Protein AF-A0A662IYF9-F1 (afdb_monomer)

Secondary structure (DSSP, 8-state):
-PPPEETTEEPPHHHHHHHHHHHHHHHHTT--TT--SHHHHHHHHHHHHH------TT---S--PPPP-EEEHHHHHHHHTTTSPTTTGGGHHHHHHHTTSEEEPPPPS---S-PPPEEEE---SS-SHHHHHHHHHHTTEETTTTEETTBPPPHHHHHHHHHHHHHH-HHHHHHHHHHHHHH-HHHHHHHHHHHHHHTTSTT-TTHHHHHHHHHHHHT-

Solvent-accessible surface area (backbone atoms only — not comparable to full-atom values): 12612 Å² total; per-residue (Å²): 133,87,83,56,64,58,98,88,40,78,57,49,75,66,52,51,52,35,51,50,36,26,51,50,43,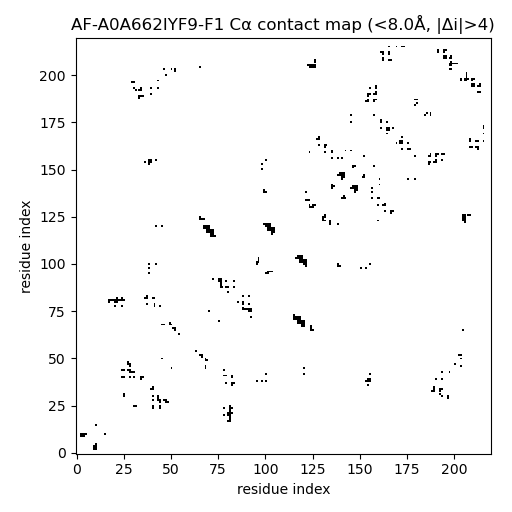35,62,59,30,66,49,52,94,70,57,72,52,53,67,52,50,51,52,37,29,47,46,61,76,54,59,74,67,76,75,69,94,87,65,96,64,98,66,92,68,65,72,82,43,74,40,42,54,63,55,41,29,60,60,22,46,28,63,48,59,91,80,48,21,87,50,29,56,58,55,36,43,75,69,38,46,31,44,76,56,85,76,79,91,77,76,101,58,96,70,77,56,44,26,31,58,66,69,56,60,47,85,46,67,67,52,37,51,48,49,35,53,77,52,38,41,39,78,93,76,73,46,37,73,96,50,82,75,51,29,60,57,48,34,55,50,45,33,50,27,42,69,73,30,70,68,57,25,55,51,54,50,52,57,45,37,75,75,36,52,66,41,43,54,26,17,54,51,51,25,62,48,42,44,70,43,83,77,45,50,43,16,70,39,25,42,49,41,52,54,66,58,65,85,103

Mean predicted aligned error: 7.63 Å

Nearest PDB structures (foldseek):
  1kq8-assembly1_A  TM=4.114E-01  e=4.900E+00  Rattus norvegicus
  2l2o-assembly1_A  TM=3.988E-01  e=4.668E+00  Homo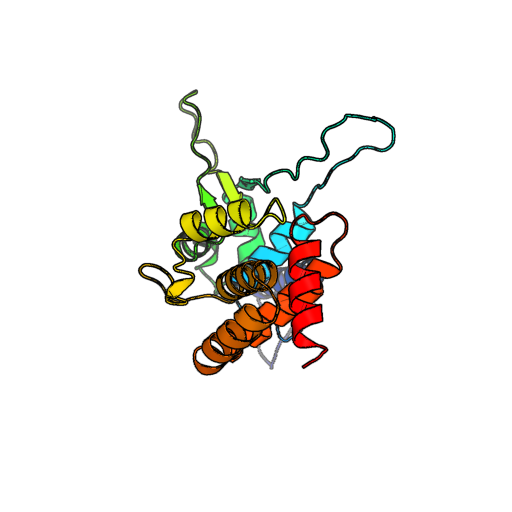 sapiens
  5bs6-assembly2_D  TM=4.234E-01  e=6.552E+00  Bacteroides thetaiotaomicron VPI-5482
  2dpd-assembly1_B  TM=3.980E-01  e=5.666E+00  Bacillus subtilis
  3gz6-assembly1_B  TM=4.174E-01  e=9.198E+00  Shewanella oneidensis

pLDDT: mean 84.96, std 16.82, range [33.5, 98.81]

Sequence (220 aa):
YDKITKFGVELTPKDIVKEAYAIATRVISGATETVRTPEALFYLASKAMYGKYSTPKGQLSLENRAQLIILSSQDIIILSYGFLREGAEKNGYKIFLNSKIVKPLEETSGAKVARQKTFTLLEPLESSLEAVKKLLGEKGLNPIKLEAKGRQLNSIDILHLLEYYALQGRGEFSIAYRDLYGKYPQSVREAIEVAKIIKDMEMDPEKDLAERVIEYIKER

Structure (mmCIF, N/CA/C/O backbone):
data_AF-A0A662IYF9-F1
#
_entry.id   AF-A0A662IYF9-F1
#
loop_
_atom_site.group_PDB
_atom_site.id
_atom_site.type_symbol
_atom_site.label_atom_id
_atom_site.label_alt_id
_atom_site.label_comp_id
_atom_site.label_asym_id
_atom_site.label_entity_id
_atom_site.label_seq_id
_atom_site.pdbx_PDB_ins_code
_atom_site.Cartn_x
_atom_site.Cartn_y
_atom_site.Cartn_z
_atom_site.occupancy
_atom_site.B_iso_or_equiv
_atom_site.auth_seq_id
_atom_site.auth_comp_id
_atom_site.auth_asym_id
_atom_site.auth_atom_id
_atom_site.pdbx_PDB_model_num
ATOM 1 N N . TYR A 1 1 ? 12.462 -21.075 -36.138 1.00 51.06 1 TYR A N 1
ATOM 2 C CA . TYR A 1 1 ? 11.968 -20.380 -34.939 1.00 51.06 1 TYR A CA 1
ATOM 3 C C . TYR A 1 1 ? 10.524 -20.025 -35.199 1.00 51.06 1 TYR A C 1
ATOM 5 O O . TYR A 1 1 ? 10.274 -19.232 -36.100 1.00 51.06 1 TYR A O 1
ATOM 13 N N . ASP A 1 2 ? 9.598 -20.670 -34.493 1.00 57.94 2 ASP A N 1
ATOM 14 C CA . ASP A 1 2 ? 8.178 -20.337 -34.595 1.00 57.94 2 ASP A CA 1
ATOM 15 C C . ASP A 1 2 ? 7.938 -18.942 -34.017 1.00 57.94 2 ASP A C 1
ATOM 17 O O . ASP A 1 2 ? 8.472 -18.584 -32.963 1.00 57.94 2 ASP A O 1
ATOM 21 N N . LYS A 1 3 ? 7.184 -18.125 -34.753 1.00 67.44 3 LYS A N 1
ATOM 22 C CA . LYS A 1 3 ? 6.868 -16.748 -34.373 1.00 67.44 3 LYS A CA 1
ATOM 23 C C . LYS A 1 3 ? 5.828 -16.763 -33.258 1.00 67.44 3 LYS A C 1
ATOM 25 O O . LYS A 1 3 ? 4.752 -17.328 -33.428 1.00 67.44 3 LYS A O 1
ATOM 30 N N . ILE A 1 4 ? 6.133 -16.126 -32.130 1.00 66.94 4 ILE A N 1
ATOM 31 C CA . ILE A 1 4 ? 5.188 -16.002 -31.016 1.00 66.94 4 ILE A CA 1
ATOM 32 C C . ILE A 1 4 ? 4.285 -14.796 -31.283 1.00 66.94 4 ILE A C 1
ATOM 34 O O . ILE A 1 4 ? 4.768 -13.677 -31.448 1.00 66.94 4 ILE A O 1
ATOM 38 N N . THR A 1 5 ? 2.971 -15.015 -31.319 1.00 70.75 5 THR A N 1
ATOM 39 C CA . THR A 1 5 ? 1.975 -13.965 -31.587 1.00 70.75 5 THR A CA 1
ATOM 40 C C . THR A 1 5 ? 1.016 -13.783 -30.413 1.00 70.75 5 THR A C 1
ATOM 42 O O . THR A 1 5 ? 0.551 -14.772 -29.849 1.00 70.75 5 THR A O 1
ATOM 45 N N . LYS A 1 6 ? 0.641 -12.537 -30.097 1.00 64.94 6 LYS A N 1
ATOM 46 C CA . LYS A 1 6 ? -0.437 -12.197 -29.147 1.00 64.94 6 LYS A CA 1
ATOM 47 C C . LYS A 1 6 ? -1.447 -11.293 -29.854 1.00 64.94 6 LYS A C 1
ATOM 49 O O . LYS A 1 6 ? -1.064 -10.284 -30.433 1.00 64.94 6 LYS A O 1
ATOM 54 N N . PHE A 1 7 ? -2.726 -11.680 -29.856 1.00 69.56 7 PHE A N 1
ATOM 55 C CA . PHE A 1 7 ? -3.807 -10.983 -30.583 1.00 69.56 7 PHE A CA 1
ATOM 56 C C . PHE A 1 7 ? -3.487 -10.674 -32.062 1.00 69.56 7 PHE A C 1
ATOM 58 O O . PHE A 1 7 ? -3.848 -9.620 -32.577 1.00 69.56 7 PHE A O 1
ATOM 65 N N . GLY A 1 8 ? -2.790 -11.585 -32.749 1.00 68.81 8 GLY A N 1
ATOM 66 C CA . GLY A 1 8 ? -2.439 -11.430 -34.167 1.00 68.81 8 GLY A CA 1
ATOM 67 C C . GLY A 1 8 ? -1.230 -10.531 -34.453 1.00 68.81 8 GLY A C 1
ATOM 68 O O . GLY A 1 8 ? -0.898 -10.338 -35.619 1.00 68.81 8 GLY A O 1
ATOM 69 N N . VAL A 1 9 ? -0.546 -10.016 -33.424 1.00 75.94 9 VAL A N 1
ATOM 70 C CA . VAL A 1 9 ? 0.692 -9.232 -33.563 1.00 75.94 9 VAL A CA 1
ATOM 71 C C . VAL A 1 9 ? 1.893 -10.084 -33.148 1.00 75.94 9 VAL A C 1
ATOM 73 O O . VAL A 1 9 ? 1.852 -10.756 -32.114 1.00 75.94 9 VAL A O 1
ATOM 76 N N . GLU A 1 10 ? 2.951 -10.078 -33.963 1.00 82.19 10 GLU A N 1
ATOM 77 C CA . GLU A 1 10 ? 4.225 -10.747 -33.666 1.00 82.19 10 GLU A CA 1
ATOM 78 C C . GLU A 1 10 ? 4.914 -10.045 -32.490 1.00 82.19 10 GLU A C 1
ATOM 80 O O . GLU A 1 10 ? 5.136 -8.835 -32.523 1.00 82.19 10 GLU A O 1
ATOM 85 N N . LEU A 1 11 ? 5.224 -10.803 -31.438 1.00 78.19 11 LEU A N 1
ATOM 86 C CA . LEU A 1 11 ? 5.901 -10.274 -30.261 1.00 78.19 11 LEU A CA 1
ATOM 87 C C . LEU A 1 11 ? 7.393 -10.114 -30.544 1.00 78.19 11 LEU A C 1
ATOM 89 O O . LEU A 1 11 ? 8.064 -11.052 -30.981 1.00 78.19 11 LEU A O 1
ATOM 93 N N . THR A 1 12 ? 7.940 -8.945 -30.226 1.00 84.25 12 THR A N 1
ATOM 94 C CA . THR A 1 12 ? 9.389 -8.744 -30.232 1.00 84.25 12 THR A CA 1
ATOM 95 C C . THR A 1 12 ? 10.032 -9.456 -29.032 1.00 84.25 12 THR A C 1
ATOM 97 O O . THR A 1 12 ? 9.364 -9.703 -28.023 1.00 84.25 12 THR A O 1
ATOM 100 N N . PRO A 1 13 ? 11.353 -9.730 -29.050 1.00 81.25 13 PRO A N 1
ATOM 101 C CA . PRO A 1 13 ? 12.060 -10.238 -27.870 1.00 81.25 13 PRO A CA 1
ATOM 102 C C . PRO A 1 13 ? 11.841 -9.378 -26.618 1.00 81.25 13 PRO A C 1
ATOM 104 O O . PRO A 1 13 ? 11.775 -9.893 -25.506 1.00 81.25 13 PRO A O 1
ATOM 107 N N . LYS A 1 14 ? 11.682 -8.062 -26.798 1.00 78.12 14 LYS A N 1
ATOM 108 C CA . LYS A 1 14 ? 11.402 -7.128 -25.708 1.00 78.12 14 LYS A CA 1
ATOM 109 C C . LYS A 1 14 ? 9.996 -7.317 -25.135 1.00 78.12 14 LYS A C 1
ATOM 111 O O . LYS A 1 14 ? 9.844 -7.276 -23.916 1.00 78.12 14 LYS A O 1
ATOM 116 N N . ASP A 1 15 ? 9.003 -7.568 -25.986 1.00 79.25 15 ASP A N 1
ATOM 117 C CA . ASP A 1 15 ? 7.631 -7.849 -25.551 1.00 79.25 15 ASP A CA 1
ATOM 118 C C . ASP A 1 15 ? 7.554 -9.166 -24.779 1.00 79.25 15 ASP A C 1
ATOM 120 O O . ASP A 1 15 ? 6.902 -9.23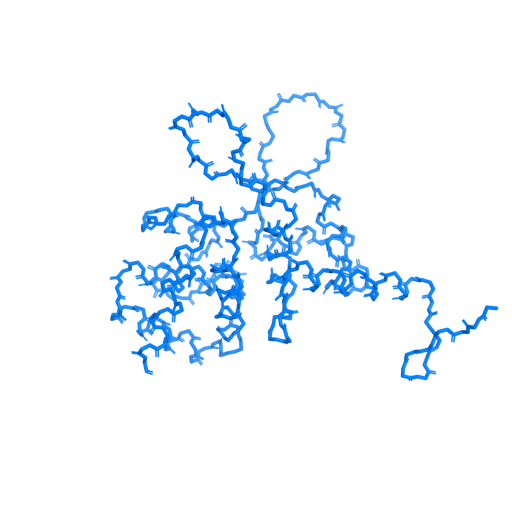4 -23.740 1.00 79.25 15 ASP A O 1
ATOM 124 N N . ILE A 1 16 ? 8.286 -10.189 -25.235 1.00 81.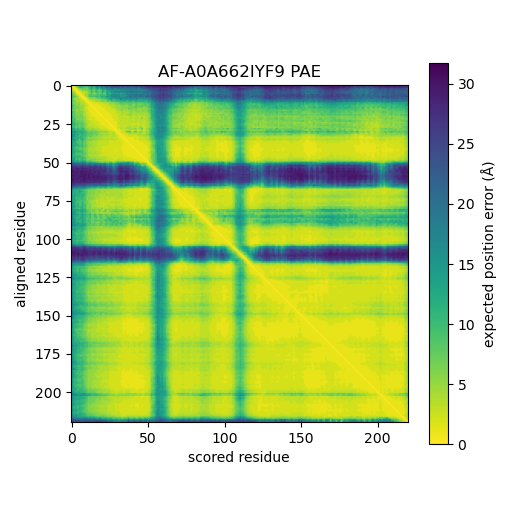19 16 ILE A N 1
ATOM 125 C CA . ILE A 1 16 ? 8.386 -11.483 -24.546 1.00 81.19 16 ILE A CA 1
ATOM 126 C C . ILE A 1 16 ? 8.991 -11.300 -23.152 1.00 81.19 16 ILE A C 1
ATOM 128 O O . ILE A 1 16 ? 8.437 -11.791 -22.171 1.00 81.19 16 ILE A O 1
ATOM 132 N N . VAL A 1 17 ? 10.104 -10.564 -23.046 1.00 81.25 17 VAL A N 1
ATOM 133 C CA . VAL A 1 17 ? 10.741 -10.272 -21.754 1.00 81.25 17 VAL A CA 1
ATOM 134 C C . VAL A 1 17 ? 9.775 -9.525 -20.837 1.00 81.25 17 VAL A C 1
ATOM 136 O O . VAL A 1 17 ? 9.619 -9.898 -19.678 1.00 81.25 17 VAL A O 1
ATOM 139 N N . LYS A 1 18 ? 9.088 -8.501 -21.345 1.00 80.12 18 LYS A N 1
ATOM 140 C CA . LYS A 1 18 ? 8.140 -7.714 -20.555 1.00 80.12 18 LYS A CA 1
ATOM 141 C C . LYS A 1 18 ? 6.970 -8.552 -20.039 1.00 80.12 18 LYS A C 1
ATOM 143 O O . LYS A 1 18 ? 6.643 -8.472 -18.858 1.00 80.12 18 LYS A O 1
ATOM 148 N N . GLU A 1 19 ? 6.366 -9.371 -20.896 1.00 81.62 19 GLU A N 1
ATOM 149 C CA . GLU A 1 19 ? 5.282 -10.270 -20.499 1.00 81.62 19 GLU A CA 1
ATOM 150 C C . GLU A 1 19 ? 5.768 -11.291 -19.458 1.00 81.62 19 GLU A C 1
ATOM 152 O O . GLU A 1 19 ? 5.074 -11.542 -18.475 1.00 81.62 19 GLU A O 1
ATOM 157 N N . ALA A 1 20 ? 6.988 -11.819 -19.612 1.00 84.06 20 ALA A N 1
ATOM 158 C CA . ALA A 1 20 ? 7.587 -12.725 -18.636 1.00 84.06 20 ALA A CA 1
ATOM 159 C C . ALA A 1 20 ? 7.768 -12.056 -17.264 1.00 84.06 20 ALA A C 1
ATOM 161 O O . ALA A 1 20 ? 7.405 -12.655 -16.252 1.00 84.06 20 ALA A O 1
ATOM 162 N N . TYR A 1 21 ? 8.251 -10.807 -17.214 1.00 83.50 21 TYR A N 1
ATOM 163 C CA . TYR A 1 21 ? 8.318 -10.040 -15.965 1.00 83.50 21 TYR A CA 1
ATOM 164 C C . TYR A 1 21 ? 6.926 -9.788 -15.379 1.00 83.50 21 TYR A C 1
ATOM 166 O O . TYR A 1 21 ? 6.745 -9.946 -14.178 1.00 83.50 21 TYR A O 1
ATOM 174 N N . ALA A 1 22 ? 5.928 -9.455 -16.200 1.00 82.50 22 ALA A N 1
ATOM 175 C CA . ALA A 1 22 ? 4.564 -9.225 -15.724 1.00 82.50 22 ALA A CA 1
ATOM 176 C C . ALA A 1 22 ? 3.947 -10.479 -15.086 1.00 82.50 22 ALA A C 1
ATOM 178 O O . ALA A 1 22 ? 3.349 -10.401 -14.010 1.00 82.50 22 ALA A O 1
ATOM 179 N N . ILE A 1 23 ? 4.135 -11.642 -15.716 1.00 83.19 23 ILE A N 1
ATOM 180 C CA . ILE A 1 23 ? 3.706 -12.935 -15.172 1.00 83.19 23 ILE A CA 1
ATOM 181 C C . ILE A 1 23 ? 4.474 -13.237 -13.883 1.00 83.19 23 ILE A C 1
ATOM 183 O O . ILE A 1 23 ? 3.852 -13.506 -12.857 1.00 83.19 23 ILE A O 1
ATOM 187 N N . ALA A 1 24 ? 5.807 -13.144 -13.908 1.00 82.94 24 ALA A N 1
ATOM 188 C CA . ALA A 1 24 ? 6.650 -13.443 -12.754 1.00 82.94 24 ALA A CA 1
ATOM 189 C C . ALA A 1 24 ? 6.296 -12.566 -11.549 1.00 82.94 24 ALA A C 1
ATOM 191 O O . ALA A 1 24 ? 6.097 -13.085 -10.455 1.00 82.94 24 ALA A O 1
ATOM 192 N N . THR A 1 25 ? 6.139 -11.254 -11.739 1.00 81.69 25 THR A N 1
ATOM 193 C CA . THR A 1 25 ? 5.774 -10.341 -10.652 1.00 81.69 25 THR A CA 1
ATOM 194 C C . THR A 1 25 ? 4.392 -10.650 -10.087 1.00 81.69 25 THR A C 1
ATOM 196 O O . THR A 1 25 ? 4.223 -10.613 -8.870 1.00 81.69 25 THR A O 1
ATOM 199 N N . ARG A 1 26 ? 3.406 -10.999 -10.923 1.00 84.50 26 ARG A N 1
ATOM 200 C CA . ARG A 1 26 ? 2.071 -11.396 -10.444 1.00 84.50 26 ARG A CA 1
ATOM 201 C C . ARG A 1 26 ? 2.096 -12.690 -9.642 1.00 84.50 26 ARG A C 1
ATOM 203 O O . ARG A 1 26 ? 1.471 -12.757 -8.590 1.00 84.50 26 ARG A O 1
ATOM 210 N N . VAL A 1 27 ? 2.847 -13.684 -10.112 1.00 84.56 27 VAL A N 1
ATOM 211 C CA . VAL A 1 27 ? 3.020 -14.961 -9.408 1.00 84.56 27 VAL A CA 1
ATOM 212 C C . VAL A 1 27 ? 3.706 -14.735 -8.062 1.00 84.56 27 VAL A C 1
ATOM 214 O O . VAL A 1 27 ? 3.207 -15.187 -7.040 1.00 84.56 27 VAL A O 1
ATOM 217 N N . ILE A 1 28 ? 4.808 -13.983 -8.051 1.00 84.38 28 ILE A N 1
ATOM 218 C CA . ILE A 1 28 ? 5.578 -13.682 -6.838 1.00 84.38 28 ILE A CA 1
ATOM 219 C C . ILE A 1 28 ? 4.745 -12.898 -5.820 1.00 84.38 28 ILE A C 1
ATOM 221 O O . ILE A 1 28 ? 4.805 -13.183 -4.632 1.00 84.38 28 ILE A O 1
ATOM 225 N N . SER A 1 29 ? 3.959 -11.921 -6.275 1.00 81.19 29 SER A N 1
ATOM 226 C CA . SER A 1 29 ? 3.108 -11.111 -5.394 1.00 81.19 29 SER A CA 1
ATOM 227 C C . SER A 1 29 ? 1.854 -11.837 -4.905 1.00 81.19 29 SER A C 1
ATOM 229 O O . SER A 1 29 ? 1.118 -11.260 -4.113 1.00 81.19 29 SER A O 1
ATOM 231 N N . GLY A 1 30 ? 1.562 -13.050 -5.393 1.00 84.06 30 GLY A N 1
ATOM 232 C CA . GLY A 1 30 ? 0.288 -13.724 -5.125 1.00 84.06 30 GLY A CA 1
ATOM 233 C C . GLY A 1 30 ? -0.928 -12.925 -5.616 1.00 84.06 30 GLY A C 1
ATOM 234 O O . GLY A 1 30 ? -2.042 -13.132 -5.140 1.00 84.06 30 GLY A O 1
ATOM 235 N N . ALA A 1 31 ? -0.717 -11.976 -6.534 1.00 84.12 31 ALA A N 1
ATOM 236 C CA . ALA A 1 31 ? -1.724 -11.018 -6.955 1.00 84.12 31 ALA A CA 1
ATOM 237 C C . ALA A 1 31 ? -2.847 -11.703 -7.737 1.00 84.12 31 ALA A C 1
ATOM 239 O O . ALA A 1 31 ? -2.618 -12.330 -8.775 1.00 84.12 31 ALA A O 1
ATOM 240 N N . THR A 1 32 ? -4.083 -11.519 -7.277 1.00 88.12 32 THR A N 1
ATOM 241 C CA . THR A 1 32 ? -5.270 -11.902 -8.047 1.00 88.12 32 THR A CA 1
ATOM 242 C C . THR A 1 32 ? -5.562 -10.870 -9.133 1.00 88.12 32 THR A C 1
ATOM 244 O O . THR A 1 32 ? -4.942 -9.807 -9.209 1.00 88.12 32 THR A O 1
ATOM 247 N N . GLU A 1 33 ? -6.560 -11.137 -9.977 1.00 85.94 33 GLU A N 1
ATOM 248 C CA . GLU A 1 33 ? -6.981 -10.186 -11.009 1.00 85.94 33 GLU A CA 1
ATOM 249 C C . GLU A 1 33 ? -7.466 -8.842 -10.452 1.00 85.94 33 GLU A C 1
ATOM 251 O O . GLU A 1 33 ? -7.587 -7.890 -11.221 1.00 85.94 33 GLU A O 1
ATOM 256 N N . THR A 1 34 ? -7.759 -8.747 -9.153 1.00 91.38 34 THR A N 1
ATOM 257 C CA . THR A 1 34 ? -8.186 -7.501 -8.502 1.00 91.38 34 THR A CA 1
ATOM 258 C C . THR A 1 34 ? -7.004 -6.567 -8.227 1.00 91.38 34 THR A C 1
ATOM 260 O O . THR A 1 34 ? -7.194 -5.353 -8.238 1.00 91.38 34 THR A O 1
ATOM 263 N N . VAL A 1 35 ? -5.790 -7.105 -8.051 1.00 93.62 35 VAL A N 1
ATOM 264 C CA . VAL A 1 35 ? -4.569 -6.321 -7.812 1.00 93.62 35 VAL A CA 1
ATOM 265 C C . VAL A 1 35 ? -3.913 -5.960 -9.146 1.00 93.62 35 VAL A C 1
ATOM 267 O O . VAL A 1 35 ? -3.365 -6.801 -9.862 1.00 93.62 35 VAL A O 1
ATOM 270 N N . ARG A 1 36 ? -4.013 -4.685 -9.521 1.00 91.56 36 ARG A N 1
ATOM 271 C CA . ARG A 1 36 ? -3.643 -4.161 -10.843 1.00 91.56 36 ARG A CA 1
ATOM 272 C C . ARG A 1 36 ? -2.758 -2.927 -10.789 1.00 91.56 36 ARG A C 1
ATOM 274 O O . ARG A 1 36 ? -2.042 -2.685 -11.760 1.00 91.56 36 ARG A O 1
ATOM 281 N N . THR A 1 37 ? -2.836 -2.120 -9.734 1.00 93.62 37 THR A N 1
ATOM 282 C CA . THR A 1 37 ? -2.066 -0.876 -9.676 1.00 93.62 37 THR A CA 1
ATOM 283 C C . THR A 1 37 ? -0.571 -1.162 -9.515 1.00 93.62 37 THR A C 1
ATOM 285 O O . THR A 1 37 ? -0.191 -2.102 -8.808 1.00 93.62 37 THR A O 1
ATOM 288 N N . PRO A 1 38 ? 0.305 -0.365 -10.158 1.00 93.50 38 PRO A N 1
ATOM 289 C CA . PRO A 1 38 ? 1.747 -0.491 -9.983 1.00 93.50 38 PRO A CA 1
ATOM 290 C C . PRO A 1 38 ? 2.178 -0.430 -8.519 1.00 93.50 38 PRO A C 1
ATOM 292 O O . PRO A 1 38 ? 3.068 -1.171 -8.122 1.00 93.50 38 PRO A O 1
ATOM 295 N N . GLU A 1 39 ? 1.548 0.430 -7.717 1.00 95.38 39 GLU A N 1
ATOM 296 C CA . GLU A 1 39 ? 1.817 0.583 -6.289 1.00 95.38 39 GLU A CA 1
ATOM 297 C C . GLU A 1 39 ? 1.575 -0.717 -5.526 1.00 95.38 39 GLU A C 1
ATOM 299 O O . GLU A 1 39 ? 2.469 -1.163 -4.811 1.00 95.38 39 GLU A O 1
ATOM 304 N N . ALA A 1 40 ? 0.411 -1.348 -5.709 1.00 96.50 40 ALA A N 1
ATOM 305 C CA . ALA A 1 40 ? 0.072 -2.580 -5.008 1.00 96.50 40 ALA A CA 1
ATOM 306 C C . ALA A 1 40 ? 0.926 -3.770 -5.464 1.00 96.50 40 ALA A C 1
ATOM 308 O O . ALA A 1 40 ? 1.434 -4.522 -4.633 1.00 96.50 40 ALA A O 1
ATOM 309 N N . LEU A 1 41 ? 1.143 -3.908 -6.777 1.00 94.94 41 LEU A N 1
ATOM 310 C CA . LEU A 1 41 ? 1.987 -4.970 -7.333 1.00 94.94 41 LEU A CA 1
ATOM 311 C C . LEU A 1 41 ? 3.437 -4.837 -6.866 1.00 94.94 41 LEU A C 1
ATOM 313 O O . LEU A 1 41 ? 4.044 -5.825 -6.457 1.00 94.94 41 LEU A O 1
ATOM 317 N N . PHE A 1 42 ? 3.987 -3.622 -6.890 1.00 94.44 42 PHE A N 1
ATOM 318 C CA . PHE A 1 42 ? 5.337 -3.364 -6.401 1.00 94.44 42 PHE A CA 1
ATOM 319 C C . PHE A 1 42 ? 5.457 -3.625 -4.898 1.00 94.44 42 PHE A C 1
ATOM 321 O O . PHE A 1 42 ? 6.443 -4.219 -4.466 1.00 94.44 42 PHE A O 1
ATOM 328 N N . TYR A 1 43 ? 4.465 -3.204 -4.110 1.00 96.00 43 TYR A N 1
ATOM 329 C CA . TYR A 1 43 ? 4.449 -3.389 -2.662 1.00 96.00 43 TYR A CA 1
ATOM 330 C C . TYR A 1 43 ? 4.476 -4.872 -2.279 1.00 96.00 43 TYR A C 1
ATOM 332 O O . TYR A 1 43 ? 5.382 -5.311 -1.571 1.00 96.00 43 TYR A O 1
ATOM 340 N N . LEU A 1 44 ? 3.554 -5.661 -2.837 1.00 95.38 44 LEU A N 1
ATOM 341 C CA . LEU A 1 44 ? 3.482 -7.102 -2.596 1.00 95.38 44 LEU A CA 1
ATOM 342 C C . LEU A 1 44 ? 4.711 -7.846 -3.126 1.00 95.38 44 LEU A C 1
ATOM 344 O O . LEU A 1 44 ? 5.242 -8.714 -2.440 1.00 95.38 44 LEU A O 1
ATOM 348 N N . ALA A 1 45 ? 5.204 -7.503 -4.321 1.00 92.50 45 ALA A N 1
ATOM 349 C CA . ALA A 1 45 ? 6.410 -8.128 -4.862 1.00 92.50 45 ALA A CA 1
ATOM 350 C C . ALA A 1 45 ? 7.653 -7.802 -4.021 1.00 92.50 45 ALA A C 1
ATOM 352 O O . ALA A 1 45 ? 8.526 -8.652 -3.855 1.00 92.50 45 ALA A O 1
ATOM 353 N N . SER A 1 46 ? 7.726 -6.590 -3.461 1.00 92.38 46 SER A N 1
ATOM 354 C CA . SER A 1 46 ? 8.811 -6.202 -2.559 1.00 92.38 46 SER A CA 1
ATOM 355 C C . SER A 1 46 ? 8.791 -7.042 -1.283 1.00 92.38 46 SER A C 1
ATOM 357 O O . SER A 1 46 ? 9.820 -7.615 -0.928 1.00 92.38 46 SER A O 1
ATOM 359 N N . LYS A 1 47 ? 7.618 -7.183 -0.651 1.00 92.31 47 LYS A N 1
ATOM 360 C CA . LYS A 1 47 ? 7.420 -8.054 0.517 1.00 92.31 47 LYS A CA 1
ATOM 361 C C . LYS A 1 47 ? 7.783 -9.506 0.215 1.00 92.3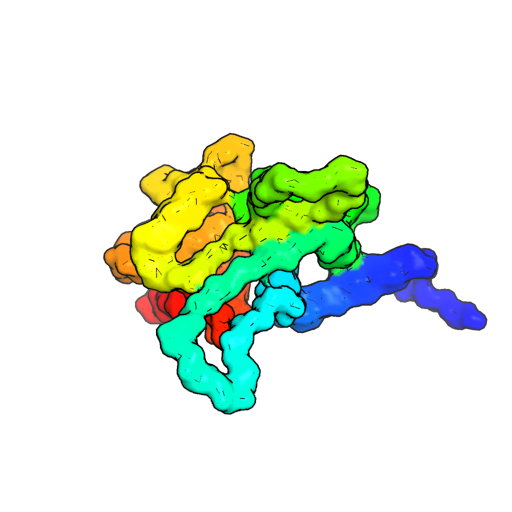1 47 LYS A C 1
ATOM 363 O O . LYS A 1 47 ? 8.614 -10.085 0.902 1.00 92.31 47 LYS A O 1
ATOM 368 N N . ALA A 1 48 ? 7.267 -10.061 -0.879 1.00 89.38 48 ALA A N 1
ATOM 369 C CA . ALA A 1 48 ? 7.495 -11.458 -1.237 1.00 89.38 48 ALA A CA 1
ATOM 370 C C . ALA A 1 48 ? 8.964 -11.792 -1.566 1.00 89.38 48 ALA A C 1
ATOM 372 O O . ALA A 1 48 ? 9.437 -12.873 -1.227 1.00 89.38 48 ALA A O 1
ATOM 373 N N . MET A 1 49 ? 9.703 -10.894 -2.232 1.00 86.31 49 MET A N 1
ATOM 374 C CA . MET A 1 49 ? 11.094 -11.172 -2.633 1.00 86.31 49 MET A CA 1
ATOM 375 C C . MET A 1 49 ? 12.133 -10.770 -1.588 1.00 86.31 49 MET A C 1
ATOM 377 O O . MET A 1 49 ? 13.176 -11.419 -1.473 1.00 86.31 49 MET A O 1
ATOM 381 N N . TYR A 1 50 ? 11.889 -9.673 -0.871 1.00 83.75 50 TYR A N 1
ATOM 382 C CA . TYR A 1 50 ? 12.879 -9.048 0.007 1.00 83.75 50 TYR A CA 1
ATOM 383 C C . TYR A 1 50 ? 12.491 -9.092 1.483 1.00 83.75 50 TYR A C 1
ATOM 385 O O . TYR A 1 50 ? 13.333 -8.764 2.322 1.00 83.75 50 TYR A O 1
ATOM 393 N N . GLY A 1 51 ? 11.279 -9.547 1.811 1.00 70.81 51 GLY A N 1
ATOM 394 C CA . GLY A 1 51 ? 10.851 -9.896 3.163 1.00 70.81 51 GLY A CA 1
ATOM 395 C C . GLY A 1 51 ? 11.627 -11.102 3.689 1.00 70.81 51 GLY A C 1
ATOM 396 O O . GLY A 1 51 ? 11.106 -12.203 3.821 1.00 70.81 51 GLY A O 1
ATOM 397 N N . LYS A 1 52 ? 12.917 -10.917 3.981 1.00 59.16 52 LYS A N 1
ATOM 398 C CA . LYS A 1 52 ? 13.733 -11.874 4.734 1.00 59.16 52 LYS A CA 1
ATOM 399 C C . LYS A 1 52 ? 13.505 -11.641 6.221 1.00 59.16 52 LYS A C 1
ATOM 401 O O . LYS A 1 52 ? 14.416 -11.221 6.938 1.00 59.16 52 LYS A O 1
ATOM 406 N N . TYR A 1 53 ? 12.288 -11.902 6.684 1.00 53.00 53 TYR A N 1
ATOM 407 C CA . TYR A 1 53 ? 11.971 -11.910 8.109 1.00 53.00 53 TYR A CA 1
ATOM 408 C C . TYR A 1 53 ? 12.712 -13.099 8.735 1.00 53.00 53 TYR A C 1
ATOM 410 O O . TYR A 1 53 ? 12.308 -14.253 8.651 1.00 53.00 53 TYR A O 1
ATOM 418 N N . SER A 1 54 ? 13.924 -12.831 9.212 1.00 37.16 54 SER A N 1
ATOM 419 C CA . SER A 1 54 ? 14.878 -13.859 9.610 1.00 37.16 54 SER A CA 1
ATOM 420 C C . SER A 1 54 ? 14.618 -14.288 11.051 1.00 37.16 54 SER A C 1
ATOM 422 O O . SER A 1 54 ? 14.701 -13.462 11.950 1.00 37.16 54 SER A O 1
ATOM 424 N N . THR A 1 55 ? 14.501 -15.593 11.292 1.00 36.38 55 THR A N 1
ATOM 425 C CA . THR A 1 55 ? 15.413 -16.231 12.252 1.00 36.38 55 THR A CA 1
ATOM 426 C C . THR A 1 55 ? 16.110 -17.402 11.552 1.00 36.38 55 THR A C 1
ATOM 428 O O . THR A 1 55 ? 15.445 -18.281 10.998 1.00 36.38 55 THR A O 1
ATOM 431 N N . PRO A 1 56 ? 17.454 -17.452 11.520 1.00 33.50 56 PRO A N 1
ATOM 432 C CA . PRO A 1 56 ? 18.154 -18.690 11.220 1.00 33.50 56 PRO A CA 1
ATOM 433 C C . PRO A 1 56 ? 17.770 -19.719 12.286 1.00 33.50 56 PRO A C 1
ATOM 435 O O . PRO A 1 56 ? 17.814 -19.420 13.482 1.00 33.50 56 PRO A O 1
ATOM 438 N N . LYS A 1 57 ? 17.406 -20.935 11.866 1.00 34.25 57 LYS A N 1
ATOM 439 C CA . LYS A 1 57 ? 17.207 -22.065 12.781 1.00 34.25 57 LYS A CA 1
ATOM 440 C C . LYS A 1 57 ? 18.401 -22.154 13.744 1.00 34.25 57 LYS A C 1
ATOM 442 O O . LYS A 1 57 ? 19.510 -22.446 13.307 1.00 34.25 57 LYS A O 1
ATOM 447 N N . GLY A 1 58 ? 18.160 -21.930 15.037 1.00 37.09 58 GLY A N 1
ATOM 448 C CA . GLY A 1 58 ? 19.104 -22.282 16.104 1.00 37.09 58 GLY A CA 1
ATOM 449 C C . GLY A 1 58 ? 19.756 -21.149 16.904 1.00 37.09 58 GLY A C 1
ATOM 450 O O . GLY A 1 58 ? 20.590 -21.462 17.748 1.00 37.09 58 GLY A O 1
ATOM 451 N N . GLN A 1 59 ? 19.390 -19.875 16.731 1.00 34.28 59 GLN A N 1
ATOM 452 C CA . GLN A 1 59 ? 19.804 -18.821 17.672 1.00 34.28 59 GLN A CA 1
ATOM 453 C C . GLN A 1 59 ? 18.596 -18.177 18.354 1.00 34.28 59 GLN A C 1
ATOM 455 O O . GLN A 1 59 ? 17.830 -17.438 17.746 1.00 34.28 59 GLN A O 1
ATOM 460 N N . LEU A 1 60 ? 18.46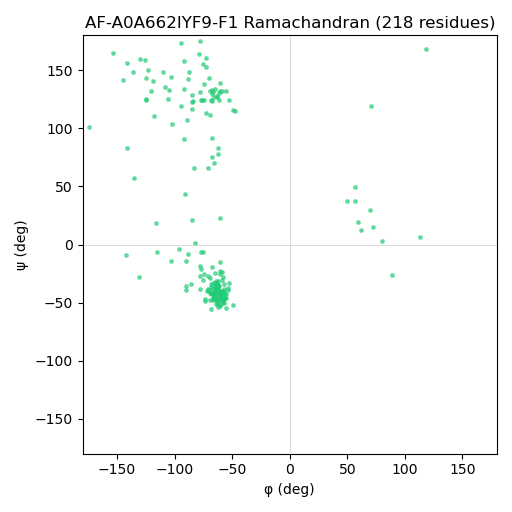1 -18.450 19.654 1.00 37.78 60 LEU A N 1
ATOM 461 C CA . LEU A 1 60 ? 17.671 -17.658 20.594 1.00 37.78 60 LEU A CA 1
ATOM 462 C C . LEU A 1 60 ? 18.346 -16.285 20.763 1.00 37.78 60 LEU A C 1
ATOM 464 O O . LEU A 1 60 ? 19.013 -16.038 21.765 1.00 37.78 60 LEU A O 1
ATOM 468 N N . SER A 1 61 ? 18.226 -15.396 19.776 1.00 37.91 61 SER A N 1
ATOM 469 C CA . SER A 1 61 ? 18.471 -13.970 19.999 1.00 37.91 61 SER A CA 1
ATOM 470 C C . SER A 1 61 ? 17.138 -13.294 20.295 1.00 37.91 61 SER A C 1
ATOM 472 O O . SER A 1 61 ? 16.230 -13.306 19.471 1.00 37.91 61 SER A O 1
ATOM 474 N N . LEU A 1 62 ? 17.049 -12.714 21.485 1.00 38.25 62 LEU A N 1
ATOM 475 C CA . LEU A 1 62 ? 15.907 -12.062 22.131 1.00 38.25 62 LEU A CA 1
ATOM 476 C C . LEU A 1 62 ? 15.304 -10.834 21.410 1.00 38.25 62 LEU A C 1
ATOM 478 O O . LEU A 1 62 ? 14.642 -10.028 22.052 1.00 38.25 62 LEU A O 1
ATOM 482 N N . GLU A 1 63 ? 15.472 -10.667 20.098 1.00 41.62 63 GLU A N 1
ATOM 483 C CA . GLU A 1 63 ? 14.935 -9.512 19.369 1.00 41.62 63 GLU A CA 1
ATOM 484 C C . GLU A 1 63 ? 14.394 -9.908 17.985 1.00 41.62 63 GLU A C 1
ATOM 486 O O . GLU A 1 63 ? 15.057 -9.743 16.964 1.00 41.62 63 GLU A O 1
ATOM 491 N N . ASN A 1 64 ? 13.149 -10.392 17.938 1.00 44.34 64 ASN A N 1
ATOM 492 C CA . ASN A 1 64 ? 12.358 -10.491 16.704 1.00 44.34 64 ASN A CA 1
ATOM 493 C C . ASN A 1 64 ? 11.942 -9.081 16.238 1.00 44.34 64 ASN A C 1
ATOM 495 O O . ASN A 1 64 ? 10.768 -8.724 16.290 1.00 44.34 64 ASN A O 1
ATOM 499 N N . ARG A 1 65 ? 12.899 -8.232 15.844 1.00 52.50 65 ARG A N 1
ATOM 500 C CA . ARG A 1 65 ? 12.583 -6.933 15.235 1.00 52.50 65 ARG A CA 1
ATOM 501 C C . ARG A 1 65 ? 12.345 -7.134 13.744 1.00 52.50 65 ARG A C 1
ATOM 503 O O . ARG A 1 65 ? 13.229 -7.627 13.042 1.00 52.50 65 ARG A O 1
ATOM 510 N N . ALA A 1 66 ? 11.170 -6.731 13.265 1.00 62.72 66 ALA A N 1
ATOM 511 C CA . ALA A 1 66 ? 10.897 -6.627 11.839 1.00 62.72 66 ALA A CA 1
ATOM 512 C C . ALA A 1 66 ? 11.985 -5.766 11.174 1.00 62.72 66 ALA A C 1
ATOM 514 O O . ALA A 1 66 ? 12.262 -4.645 11.610 1.00 62.72 66 ALA A O 1
ATOM 515 N N . GLN A 1 67 ? 12.655 -6.314 10.159 1.00 72.12 67 GLN A N 1
ATOM 516 C CA . GLN A 1 67 ? 13.716 -5.606 9.447 1.00 72.12 67 GLN A CA 1
ATOM 517 C C . GLN A 1 67 ? 13.127 -4.803 8.293 1.00 72.12 67 GLN A C 1
ATOM 519 O O . GLN A 1 67 ? 12.218 -5.255 7.604 1.00 72.12 67 GLN A O 1
ATOM 524 N N . LEU A 1 68 ? 13.683 -3.613 8.071 1.00 85.25 68 LEU A N 1
ATOM 525 C CA . LEU A 1 68 ? 13.324 -2.766 6.941 1.00 85.25 68 LEU A CA 1
ATOM 526 C C . LEU A 1 68 ? 13.633 -3.474 5.620 1.00 85.25 68 LEU A C 1
ATOM 528 O O . LEU A 1 68 ? 14.771 -3.891 5.396 1.00 85.25 68 LEU A O 1
ATOM 532 N N . ILE A 1 69 ? 12.667 -3.504 4.703 1.00 89.88 69 ILE A N 1
ATOM 533 C CA . ILE A 1 69 ? 12.939 -3.870 3.313 1.00 89.88 69 ILE A CA 1
ATOM 534 C C . ILE A 1 69 ? 13.699 -2.718 2.645 1.00 89.88 69 ILE A C 1
ATOM 536 O O . ILE A 1 69 ? 13.166 -1.620 2.454 1.00 89.88 69 ILE A O 1
ATOM 540 N N . ILE A 1 70 ? 14.964 -2.973 2.297 1.00 88.81 70 ILE A N 1
ATOM 541 C CA . ILE A 1 70 ? 15.846 -2.033 1.597 1.00 88.81 70 ILE A CA 1
ATOM 542 C C . ILE A 1 70 ? 15.996 -2.479 0.143 1.00 88.81 70 ILE A C 1
ATOM 544 O O . ILE A 1 70 ? 16.397 -3.604 -0.138 1.00 88.81 70 ILE A O 1
ATOM 548 N N . LEU A 1 71 ? 15.702 -1.566 -0.777 1.00 89.38 71 LEU A N 1
ATOM 549 C CA . LEU A 1 71 ? 15.720 -1.770 -2.219 1.00 89.38 71 LEU A CA 1
ATOM 550 C C . LEU A 1 71 ? 16.712 -0.802 -2.849 1.00 89.38 71 LEU A C 1
ATOM 552 O O . LEU A 1 71 ? 16.688 0.402 -2.588 1.00 89.38 71 LEU A O 1
ATOM 556 N N . SER A 1 72 ? 17.570 -1.300 -3.722 1.00 87.88 72 SER A N 1
ATOM 557 C CA . SER A 1 72 ? 18.410 -0.446 -4.548 1.00 87.88 72 SER A CA 1
ATOM 558 C C . SER A 1 72 ? 17.619 0.119 -5.738 1.00 87.88 72 SER A C 1
ATOM 560 O O . SER A 1 72 ? 16.575 -0.403 -6.129 1.00 87.88 72 SER A O 1
ATOM 562 N N . SER A 1 73 ? 18.122 1.164 -6.398 1.00 84.69 73 SER A N 1
ATOM 563 C CA . SER A 1 73 ? 17.466 1.700 -7.599 1.00 84.69 73 SER A CA 1
ATOM 564 C C . SER A 1 73 ? 17.326 0.670 -8.724 1.00 84.69 73 SER A C 1
ATOM 566 O O . SER A 1 73 ? 16.373 0.757 -9.492 1.00 84.69 73 SER A O 1
ATOM 568 N N . GLN A 1 74 ? 18.255 -0.289 -8.839 1.00 85.44 74 GLN A N 1
ATOM 569 C CA . GLN A 1 74 ? 18.150 -1.367 -9.828 1.00 85.44 74 GLN A CA 1
ATOM 570 C C . GLN A 1 74 ? 17.061 -2.373 -9.451 1.00 85.44 74 GLN A C 1
ATOM 572 O O . GLN A 1 74 ? 16.306 -2.747 -10.340 1.00 85.44 74 GLN A O 1
ATOM 577 N N . ASP A 1 75 ? 16.913 -2.735 -8.171 1.00 89.38 75 ASP A N 1
ATOM 578 C CA . ASP A 1 75 ? 15.817 -3.603 -7.705 1.00 89.38 75 ASP A CA 1
ATOM 579 C C . ASP A 1 75 ? 14.458 -3.021 -8.103 1.00 89.38 75 ASP A C 1
ATOM 581 O O . ASP A 1 75 ? 13.616 -3.701 -8.691 1.00 89.38 75 ASP A O 1
ATOM 585 N N . ILE A 1 76 ? 14.281 -1.714 -7.875 1.00 90.12 76 ILE A N 1
ATOM 586 C CA . ILE A 1 76 ? 13.048 -1.018 -8.246 1.00 90.12 76 ILE A CA 1
ATOM 587 C C . ILE A 1 76 ? 12.831 -1.030 -9.761 1.00 90.12 76 ILE A C 1
ATOM 589 O O . ILE A 1 76 ? 11.709 -1.254 -10.213 1.00 90.12 76 ILE A O 1
ATOM 593 N N . ILE A 1 77 ? 13.877 -0.791 -10.557 1.00 86.62 77 ILE A N 1
ATOM 594 C CA . ILE A 1 77 ? 13.786 -0.820 -12.024 1.00 86.62 77 ILE A CA 1
ATOM 595 C C . ILE A 1 77 ? 13.434 -2.228 -12.521 1.00 86.62 77 ILE A C 1
ATOM 597 O O . ILE A 1 77 ? 12.587 -2.354 -13.402 1.00 86.62 77 ILE A O 1
ATOM 601 N N . ILE A 1 78 ? 14.045 -3.273 -11.959 1.00 85.12 78 ILE A N 1
ATOM 602 C CA . ILE A 1 78 ? 13.797 -4.671 -12.334 1.00 85.12 78 ILE A CA 1
ATOM 603 C C . ILE A 1 78 ? 12.340 -5.036 -12.058 1.00 85.12 78 ILE A C 1
ATOM 605 O O . ILE A 1 78 ? 11.644 -5.476 -12.970 1.00 85.12 78 ILE A O 1
ATOM 609 N N . LEU A 1 79 ? 11.852 -4.766 -10.844 1.00 87.12 79 LEU A N 1
ATOM 610 C CA . LEU A 1 79 ? 10.443 -4.964 -10.506 1.00 87.12 79 LEU A CA 1
ATOM 611 C C . LEU A 1 79 ? 9.518 -4.165 -11.432 1.00 87.12 79 LEU A C 1
ATOM 613 O O . LEU A 1 79 ? 8.500 -4.678 -11.890 1.00 87.12 79 LEU A O 1
ATOM 617 N N . SER A 1 80 ? 9.906 -2.932 -11.768 1.00 87.50 80 SER A N 1
ATOM 618 C CA . SER A 1 80 ? 9.113 -2.030 -12.607 1.00 87.50 80 SER A CA 1
ATOM 619 C C . SER A 1 80 ? 8.775 -2.571 -13.992 1.00 87.50 80 SER A C 1
ATOM 621 O O . SER A 1 80 ? 7.726 -2.210 -14.529 1.00 87.50 80 SER A O 1
ATOM 623 N N . TYR A 1 81 ? 9.604 -3.451 -14.560 1.00 83.69 81 TYR A N 1
ATOM 624 C CA . TYR A 1 81 ? 9.315 -4.080 -15.852 1.00 83.69 81 TYR A CA 1
ATOM 625 C C . TYR A 1 81 ? 8.032 -4.912 -15.855 1.00 83.69 81 TYR A C 1
ATOM 627 O O . TYR A 1 81 ? 7.411 -5.037 -16.910 1.00 83.69 81 TYR A O 1
ATOM 635 N N . GLY A 1 82 ? 7.602 -5.427 -14.699 1.00 80.25 82 GLY A N 1
ATOM 636 C CA . GLY A 1 82 ? 6.405 -6.258 -14.603 1.00 80.25 82 GLY A CA 1
ATOM 637 C C . GLY A 1 82 ? 5.080 -5.492 -14.644 1.00 80.25 82 GLY A C 1
ATOM 638 O O . GLY A 1 82 ? 4.051 -6.079 -14.971 1.00 80.25 82 GLY A O 1
ATOM 639 N N . PHE A 1 83 ? 5.064 -4.192 -14.331 1.00 82.44 83 PHE A N 1
ATOM 640 C CA . PHE A 1 83 ? 3.800 -3.451 -14.165 1.00 82.44 83 PHE A CA 1
ATOM 641 C C . PHE A 1 83 ? 3.805 -2.005 -14.681 1.00 82.44 83 PHE A C 1
ATOM 643 O O . PHE A 1 83 ? 2.738 -1.394 -14.756 1.00 82.44 83 PHE A O 1
ATOM 650 N N . LEU A 1 84 ? 4.950 -1.428 -15.067 1.00 83.81 84 LEU A N 1
ATOM 651 C CA . LEU A 1 84 ? 4.982 -0.096 -15.682 1.00 83.81 84 LEU A CA 1
ATOM 652 C C . LEU A 1 84 ? 4.906 -0.152 -17.214 1.00 83.81 84 LEU A C 1
ATOM 654 O O . LEU A 1 84 ? 5.196 -1.156 -17.866 1.00 83.81 84 LEU A O 1
ATOM 658 N N . ARG A 1 85 ? 4.476 0.965 -17.814 1.00 80.75 85 ARG A N 1
ATOM 659 C CA . ARG A 1 85 ? 4.474 1.152 -19.273 1.00 80.75 85 ARG A CA 1
ATOM 660 C C . ARG A 1 85 ? 5.896 1.342 -19.790 1.00 80.75 85 ARG A C 1
ATOM 662 O O . ARG A 1 85 ? 6.743 1.876 -19.081 1.00 80.75 85 ARG A O 1
ATOM 669 N N . GLU A 1 86 ? 6.106 0.962 -21.049 1.00 76.69 86 GLU A N 1
ATOM 670 C CA . GLU A 1 86 ? 7.421 1.019 -21.687 1.00 76.69 86 GLU A CA 1
ATOM 671 C C . GLU A 1 86 ? 8.035 2.426 -21.621 1.00 76.69 86 GLU A C 1
ATOM 673 O O . GLU A 1 86 ? 7.385 3.427 -21.916 1.00 76.69 86 GLU A O 1
ATOM 678 N N . GLY A 1 87 ? 9.298 2.491 -21.206 1.00 74.75 87 GLY A N 1
ATOM 679 C CA . GLY A 1 87 ? 10.056 3.723 -21.013 1.00 74.75 87 GLY A CA 1
ATOM 680 C C . GLY A 1 87 ? 9.915 4.315 -19.609 1.00 74.75 87 GLY A C 1
ATOM 681 O O . GLY A 1 87 ? 10.853 4.968 -19.140 1.00 74.75 87 GLY A O 1
ATOM 682 N N . ALA A 1 88 ? 8.809 4.052 -18.904 1.00 79.81 88 ALA A N 1
ATOM 683 C CA . ALA A 1 88 ? 8.606 4.537 -17.539 1.00 79.81 88 ALA A CA 1
ATOM 684 C C . ALA A 1 88 ? 9.443 3.754 -16.514 1.00 79.81 88 ALA A C 1
ATOM 686 O O . ALA A 1 88 ? 9.830 4.319 -15.489 1.00 79.81 88 ALA A O 1
ATOM 687 N N . GLU A 1 89 ? 9.804 2.500 -16.813 1.00 77.00 89 GLU A N 1
ATOM 688 C CA . GLU A 1 89 ? 10.567 1.612 -15.924 1.00 77.00 89 GLU A CA 1
ATOM 689 C C . GLU A 1 89 ? 11.915 2.222 -15.519 1.00 77.00 89 GLU A C 1
ATOM 691 O O . GLU A 1 89 ? 12.315 2.155 -14.358 1.00 77.00 89 GLU A O 1
ATOM 696 N N . LYS A 1 90 ? 12.583 2.914 -16.455 1.00 77.00 90 LYS A N 1
ATOM 697 C CA . LYS A 1 90 ? 13.884 3.574 -16.230 1.00 77.00 90 LYS A CA 1
ATOM 698 C C . LYS A 1 90 ? 13.836 4.648 -15.139 1.00 77.00 90 LYS A C 1
ATOM 700 O O . LYS A 1 90 ? 14.863 4.987 -14.559 1.00 77.00 90 LYS A O 1
ATOM 705 N N . ASN A 1 91 ? 12.651 5.190 -14.869 1.00 81.56 91 ASN A N 1
ATOM 706 C CA . ASN A 1 91 ? 12.394 6.160 -13.811 1.00 81.56 91 ASN A CA 1
ATOM 707 C C . ASN A 1 91 ? 11.427 5.605 -12.747 1.00 81.56 91 ASN A C 1
ATOM 709 O O . ASN A 1 91 ? 10.870 6.395 -11.985 1.00 81.56 91 ASN A O 1
ATOM 713 N N . GLY A 1 92 ? 11.241 4.281 -12.664 1.00 78.88 92 GLY A N 1
ATOM 714 C CA . GLY A 1 92 ? 10.264 3.639 -11.776 1.00 78.88 92 GLY A CA 1
ATOM 715 C C . GLY A 1 92 ? 10.405 4.062 -10.313 1.00 78.88 92 GLY A C 1
ATOM 716 O O . GLY A 1 92 ? 9.416 4.358 -9.650 1.00 78.88 92 GLY A O 1
ATOM 717 N N . TYR A 1 93 ? 11.640 4.256 -9.841 1.00 83.81 93 TYR A N 1
ATOM 718 C CA . TYR A 1 93 ? 11.900 4.761 -8.490 1.00 83.81 93 TYR A CA 1
ATOM 719 C C . TYR A 1 93 ? 11.244 6.123 -8.206 1.00 83.81 93 TYR A C 1
ATOM 721 O O . TYR A 1 93 ? 10.792 6.351 -7.090 1.00 83.81 93 TYR A O 1
ATOM 729 N N . LYS A 1 94 ? 11.121 7.023 -9.194 1.00 88.94 94 LYS A N 1
ATOM 730 C CA . LYS A 1 94 ? 10.422 8.309 -9.011 1.00 88.94 94 LYS A CA 1
ATOM 731 C C . LYS A 1 94 ? 8.925 8.111 -8.807 1.00 88.94 94 LYS A C 1
ATOM 733 O O . LYS A 1 94 ? 8.334 8.837 -8.019 1.00 88.94 94 LYS A O 1
ATOM 738 N N . ILE A 1 95 ? 8.327 7.142 -9.499 1.00 90.19 95 ILE A N 1
ATOM 739 C CA . ILE A 1 95 ? 6.900 6.828 -9.363 1.00 90.19 95 ILE A CA 1
ATOM 740 C C . ILE A 1 95 ? 6.624 6.370 -7.929 1.00 90.19 95 ILE A C 1
ATOM 742 O O . ILE A 1 95 ? 5.801 6.983 -7.257 1.00 90.19 95 ILE A O 1
ATOM 746 N N . PHE A 1 96 ? 7.396 5.403 -7.422 1.00 94.12 96 PHE A N 1
ATOM 747 C CA . PHE A 1 96 ? 7.214 4.861 -6.068 1.00 94.12 96 PHE A CA 1
ATOM 748 C C . PHE A 1 96 ? 7.606 5.820 -4.939 1.00 94.12 96 PHE A C 1
ATOM 750 O O . PHE A 1 96 ? 7.033 5.761 -3.850 1.00 94.12 96 PHE A O 1
ATOM 757 N N . LEU A 1 97 ? 8.538 6.741 -5.194 1.00 93.50 97 LEU A N 1
ATOM 758 C CA . LEU A 1 97 ? 8.820 7.859 -4.290 1.00 93.50 97 LEU A CA 1
ATOM 759 C C . LEU A 1 97 ? 7.644 8.838 -4.217 1.00 93.50 97 LEU A C 1
ATOM 761 O O . LEU A 1 97 ? 7.231 9.241 -3.128 1.00 93.50 97 LEU A O 1
ATOM 765 N N . ASN A 1 98 ? 7.102 9.227 -5.373 1.00 93.56 98 ASN A N 1
ATOM 766 C CA . ASN A 1 98 ? 6.016 10.202 -5.461 1.00 93.56 98 ASN A CA 1
ATOM 767 C C . ASN A 1 98 ? 4.703 9.646 -4.893 1.00 93.56 98 ASN A C 1
ATOM 769 O O . ASN A 1 98 ? 3.949 10.393 -4.271 1.00 93.56 98 ASN A O 1
ATOM 773 N N . SER A 1 99 ? 4.453 8.341 -5.044 1.00 94.81 99 SER A N 1
ATOM 774 C CA . SER A 1 99 ? 3.307 7.648 -4.445 1.00 94.81 99 SER A CA 1
ATOM 775 C C . SER A 1 99 ? 3.525 7.235 -2.985 1.00 94.81 99 SER A C 1
ATOM 777 O O . SER A 1 99 ? 2.620 6.673 -2.374 1.00 94.81 99 SER A O 1
ATOM 779 N N . LYS A 1 100 ? 4.689 7.554 -2.397 1.00 96.69 100 LYS A N 1
ATOM 780 C CA . LYS A 1 100 ? 5.040 7.246 -0.998 1.00 96.69 100 LYS A CA 1
ATOM 781 C C . LYS A 1 100 ? 4.950 5.752 -0.669 1.00 96.69 100 LYS A C 1
ATOM 783 O O . LYS A 1 100 ? 4.567 5.371 0.438 1.00 96.69 100 LYS A O 1
ATOM 788 N N . ILE A 1 101 ? 5.336 4.911 -1.624 1.00 97.06 101 ILE A N 1
ATOM 789 C CA . ILE A 1 101 ? 5.540 3.474 -1.405 1.00 97.06 101 ILE A CA 1
ATOM 790 C C . ILE A 1 101 ? 6.954 3.207 -0.891 1.00 97.06 101 ILE A C 1
ATOM 792 O O . ILE A 1 101 ? 7.145 2.343 -0.042 1.00 97.06 101 ILE A O 1
ATOM 796 N N . VAL A 1 102 ? 7.931 4.001 -1.332 1.00 95.12 102 VAL A N 1
ATOM 797 C CA . VAL A 1 102 ? 9.298 3.972 -0.801 1.00 95.12 102 VAL A CA 1
ATOM 798 C C . VAL A 1 102 ? 9.749 5.359 -0.349 1.00 95.12 102 VAL A C 1
ATOM 800 O O . VAL A 1 102 ? 9.237 6.377 -0.824 1.00 95.12 102 VAL A O 1
ATOM 803 N N . LYS A 1 103 ? 10.751 5.411 0.531 1.00 93.81 103 LYS A N 1
ATOM 804 C CA . LYS A 1 103 ? 11.503 6.632 0.868 1.00 93.81 103 LYS A CA 1
ATOM 805 C C . LYS A 1 103 ? 13.001 6.433 0.627 1.00 93.81 103 LYS A C 1
ATOM 807 O O . LYS A 1 103 ? 13.465 5.304 0.749 1.00 93.81 103 LYS A O 1
ATOM 812 N N . PRO A 1 104 ? 13.773 7.480 0.290 1.00 90.94 104 PRO A N 1
ATOM 813 C CA . PRO A 1 104 ? 15.228 7.375 0.250 1.00 90.94 104 PRO A CA 1
ATOM 814 C C . PRO A 1 104 ? 15.761 7.014 1.638 1.00 90.94 104 PRO A C 1
ATOM 816 O O . PRO A 1 104 ? 15.280 7.554 2.636 1.00 90.94 104 PRO A O 1
ATOM 819 N N . LEU A 1 105 ? 16.745 6.122 1.694 1.00 83.69 105 LEU A N 1
ATOM 820 C CA . LEU A 1 105 ? 17.515 5.894 2.911 1.00 83.69 105 LEU A CA 1
ATOM 821 C C . LEU A 1 105 ? 18.638 6.941 2.940 1.00 83.69 105 LEU A C 1
ATOM 823 O O . LEU A 1 105 ? 19.447 6.988 2.015 1.00 83.69 105 LEU A O 1
ATOM 827 N N . GLU A 1 106 ? 18.645 7.833 3.936 1.00 66.38 106 GLU A N 1
ATOM 828 C CA . GLU A 1 106 ? 19.689 8.861 4.044 1.00 66.38 106 GLU A CA 1
ATOM 829 C C . GLU A 1 106 ? 21.060 8.201 4.247 1.00 66.38 106 GLU A C 1
ATOM 831 O O . GLU A 1 106 ? 21.242 7.365 5.132 1.00 66.38 106 GLU A O 1
ATOM 836 N N . GLU A 1 107 ? 22.026 8.555 3.398 1.00 56.81 107 GLU A N 1
ATOM 837 C CA . GLU A 1 107 ? 23.382 8.019 3.477 1.00 56.81 107 GLU A CA 1
ATOM 838 C C . GLU A 1 107 ? 24.154 8.692 4.621 1.00 56.81 107 GLU A C 1
ATOM 840 O O . GLU A 1 107 ? 24.328 9.913 4.642 1.00 56.81 107 GLU A O 1
ATOM 845 N N . THR A 1 108 ? 24.694 7.899 5.549 1.00 44.12 108 THR A N 1
ATOM 846 C CA . THR A 1 108 ? 25.788 8.338 6.419 1.00 44.12 108 THR A CA 1
ATOM 847 C C . THR A 1 108 ? 26.998 8.677 5.550 1.00 44.12 108 THR A C 1
ATOM 849 O O . THR A 1 108 ? 27.464 7.868 4.746 1.00 44.12 108 THR A O 1
ATOM 852 N N . SER A 1 109 ? 27.496 9.905 5.694 1.00 42.19 109 SER A N 1
ATOM 853 C CA . SER A 1 109 ? 28.591 10.472 4.906 1.00 42.19 109 SER A CA 1
ATOM 854 C C . SER A 1 109 ? 29.803 9.533 4.824 1.00 42.19 109 SER A C 1
ATOM 856 O O . SER A 1 109 ? 30.465 9.285 5.832 1.00 42.19 109 SER A O 1
ATOM 858 N N . GLY A 1 110 ? 30.140 9.044 3.627 1.00 43.12 110 GLY A N 1
ATOM 859 C CA . GLY A 1 110 ? 31.331 8.214 3.451 1.00 43.12 110 GLY A CA 1
ATOM 860 C C . GLY A 1 110 ? 31.644 7.844 2.002 1.00 43.12 110 GLY A C 1
ATOM 861 O O . GLY A 1 110 ? 31.097 6.880 1.479 1.00 43.12 110 GLY A O 1
ATOM 862 N N . ALA A 1 111 ? 32.614 8.567 1.430 1.00 45.81 111 ALA A N 1
ATOM 863 C CA . ALA A 1 111 ? 33.333 8.344 0.167 1.00 45.81 111 ALA A CA 1
ATOM 864 C C . ALA A 1 111 ? 32.568 8.550 -1.164 1.00 45.81 111 ALA A C 1
ATOM 866 O O . ALA A 1 111 ? 31.627 7.839 -1.505 1.00 45.81 111 ALA A O 1
ATOM 867 N N . LYS A 1 112 ? 33.085 9.502 -1.965 1.00 44.41 112 LYS A N 1
ATOM 868 C CA . LYS A 1 112 ? 32.737 9.811 -3.367 1.00 44.41 112 LYS A CA 1
ATOM 869 C C . LYS A 1 112 ? 33.043 8.632 -4.307 1.00 44.41 112 LYS A C 1
ATOM 871 O O . LYS A 1 112 ? 34.019 8.650 -5.049 1.00 44.41 112 LYS A O 1
ATOM 876 N N . VAL A 1 113 ? 32.188 7.624 -4.317 1.00 50.91 113 VAL A N 1
ATOM 877 C CA . VAL A 1 113 ? 31.996 6.729 -5.467 1.00 50.91 113 VAL A CA 1
ATOM 878 C C . VAL A 1 113 ? 30.503 6.783 -5.767 1.00 50.91 113 VAL A C 1
ATOM 880 O O . VAL A 1 113 ? 29.727 6.939 -4.830 1.00 50.91 113 VAL A O 1
ATOM 883 N N . ALA A 1 114 ? 30.086 6.742 -7.035 1.00 51.09 114 ALA A N 1
ATOM 884 C CA . ALA A 1 114 ? 28.674 6.810 -7.419 1.00 51.09 114 ALA A CA 1
ATOM 885 C C . ALA A 1 114 ? 27.909 5.599 -6.853 1.00 51.09 114 ALA A C 1
ATOM 887 O O . ALA A 1 114 ? 27.757 4.576 -7.518 1.00 51.09 114 ALA A O 1
ATOM 888 N N . ARG A 1 115 ? 27.497 5.690 -5.587 1.00 60.44 115 ARG A N 1
ATOM 889 C CA . ARG A 1 115 ? 26.773 4.637 -4.892 1.00 60.44 115 ARG A CA 1
ATOM 890 C C . ARG A 1 115 ? 25.345 4.606 -5.413 1.00 60.44 115 ARG A C 1
ATOM 892 O O . ARG A 1 115 ? 24.723 5.625 -5.716 1.00 60.44 115 ARG A O 1
ATOM 899 N N . GLN A 1 116 ? 24.872 3.387 -5.604 1.00 69.88 116 GLN A N 1
ATOM 900 C CA . GLN A 1 116 ? 23.532 3.094 -6.069 1.00 69.88 116 GLN A CA 1
ATOM 901 C C . GLN A 1 116 ? 22.524 3.597 -5.038 1.00 69.88 116 GLN A C 1
ATOM 903 O O . GLN A 1 116 ? 22.638 3.263 -3.863 1.00 69.88 116 GLN A O 1
ATOM 908 N N . LYS A 1 117 ? 21.5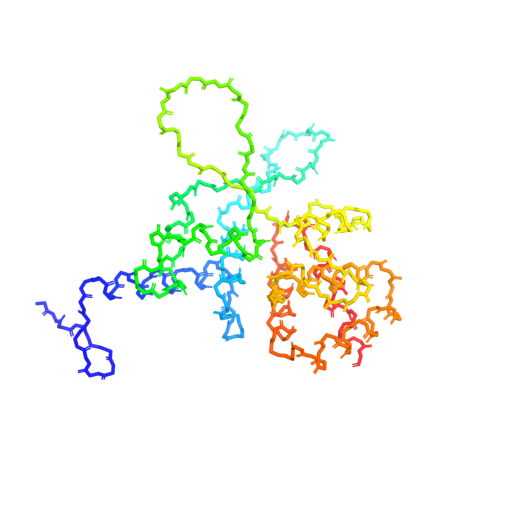42 4.395 -5.475 1.00 84.62 117 LYS A N 1
ATOM 909 C CA . LYS A 1 117 ? 20.522 4.952 -4.575 1.00 84.62 117 LYS A CA 1
ATOM 910 C C . LYS A 1 117 ? 19.770 3.819 -3.890 1.00 84.62 117 LYS A C 1
ATOM 912 O O . LYS A 1 117 ? 19.307 2.904 -4.574 1.00 84.62 117 LYS A O 1
ATOM 917 N N . THR A 1 118 ? 19.619 3.911 -2.579 1.00 88.44 118 THR A N 1
ATOM 918 C CA . THR A 1 118 ? 18.868 2.954 -1.770 1.00 88.44 118 THR A CA 1
ATOM 919 C C . THR A 1 118 ? 17.588 3.580 -1.238 1.00 88.44 118 THR A C 1
ATOM 921 O O . THR A 1 118 ? 17.484 4.787 -0.996 1.00 88.44 118 THR A O 1
ATOM 924 N N . PHE A 1 119 ? 16.581 2.734 -1.094 1.00 90.88 119 PHE A N 1
ATOM 925 C CA . PHE A 1 119 ? 15.241 3.101 -0.692 1.00 90.88 119 PHE A CA 1
ATOM 926 C C . PHE A 1 119 ? 14.731 2.109 0.338 1.00 90.88 119 PHE A C 1
ATOM 928 O O . PHE A 1 119 ? 15.065 0.931 0.290 1.00 90.88 119 PHE A O 1
ATOM 935 N N . THR A 1 120 ? 13.890 2.579 1.241 1.00 92.88 120 THR A N 1
ATOM 936 C CA . THR A 1 120 ? 13.192 1.751 2.219 1.00 92.88 120 THR A CA 1
ATOM 937 C C . THR A 1 120 ? 11.719 1.672 1.854 1.00 92.88 120 THR A C 1
ATOM 939 O O . THR A 1 120 ? 11.118 2.703 1.530 1.00 92.88 120 THR A O 1
ATOM 942 N N . LEU A 1 121 ? 11.140 0.471 1.911 1.00 95.19 121 LEU A N 1
ATOM 943 C CA . LEU A 1 121 ? 9.699 0.273 1.768 1.00 95.19 121 LEU A CA 1
ATOM 944 C C . LEU A 1 121 ? 8.961 0.932 2.942 1.00 95.19 121 LEU A C 1
ATOM 946 O O . LEU A 1 121 ? 9.364 0.804 4.096 1.00 95.19 121 LEU A O 1
ATOM 950 N N . LEU A 1 122 ? 7.895 1.673 2.650 1.00 96.31 122 LEU A N 1
ATOM 951 C CA . LEU A 1 122 ? 7.045 2.288 3.667 1.00 96.31 122 LEU A CA 1
ATOM 952 C C . LEU A 1 122 ? 5.896 1.342 4.019 1.00 96.31 122 LEU A C 1
ATOM 954 O O . LEU A 1 122 ? 4.838 1.396 3.387 1.00 96.31 122 LEU A O 1
ATOM 958 N N . GLU A 1 123 ? 6.129 0.506 5.030 1.00 95.00 123 GLU A N 1
ATOM 959 C CA . GLU A 1 123 ? 5.204 -0.496 5.571 1.00 95.00 123 GLU A CA 1
ATOM 960 C C . GLU A 1 123 ? 5.086 -0.411 7.106 1.00 95.00 123 GLU A C 1
ATOM 962 O O . GLU A 1 123 ? 5.983 0.140 7.758 1.00 95.00 123 GLU A O 1
ATOM 967 N N . PRO A 1 124 ? 4.007 -0.946 7.702 1.00 94.38 124 PRO A N 1
ATOM 968 C CA . PRO A 1 124 ? 3.928 -1.163 9.139 1.00 94.38 124 PRO A CA 1
ATOM 969 C C . PRO A 1 124 ? 4.948 -2.220 9.569 1.00 94.38 124 PRO A C 1
ATOM 971 O O . PRO A 1 124 ? 4.983 -3.321 9.035 1.00 94.38 124 PRO A O 1
ATOM 974 N N . LEU A 1 125 ? 5.782 -1.881 10.551 1.00 91.44 125 LEU A N 1
ATOM 975 C CA . LEU A 1 125 ? 6.755 -2.809 11.148 1.00 91.44 125 LEU A CA 1
ATOM 976 C C . LEU A 1 125 ? 6.298 -3.332 12.513 1.00 91.44 125 LEU A C 1
ATOM 978 O O . LEU A 1 125 ? 6.881 -4.269 13.051 1.00 91.44 125 LEU A O 1
ATOM 982 N N . GLU A 1 126 ? 5.286 -2.681 13.083 1.00 89.56 126 GLU A N 1
ATOM 983 C CA . GLU A 1 126 ? 4.716 -2.965 14.390 1.00 89.56 126 GLU A CA 1
ATOM 984 C C . GLU A 1 126 ? 3.210 -2.699 14.340 1.00 89.56 126 GLU A C 1
ATOM 986 O O . GLU A 1 126 ? 2.764 -1.701 13.766 1.00 89.56 126 GLU A O 1
ATOM 991 N N . SER A 1 127 ? 2.434 -3.540 15.019 1.00 91.12 127 SER A N 1
ATOM 992 C CA . SER A 1 127 ? 0.967 -3.469 15.052 1.00 91.12 127 SER A CA 1
ATOM 993 C C . SER A 1 127 ? 0.414 -2.500 16.112 1.00 91.12 127 SER A C 1
ATOM 995 O O . SER A 1 127 ? -0.729 -2.642 16.548 1.00 91.12 127 SER A O 1
ATOM 997 N N . SER A 1 128 ? 1.213 -1.531 16.579 1.00 94.56 128 SER A N 1
ATOM 998 C CA . SER A 1 128 ? 0.782 -0.525 17.562 1.00 94.56 128 SER A CA 1
ATOM 999 C C . SER A 1 128 ? 0.137 0.688 16.886 1.00 94.56 128 SER A C 1
ATOM 1001 O O . SER A 1 128 ? 0.504 1.081 15.775 1.00 94.56 128 SER A O 1
ATOM 1003 N N . LEU A 1 129 ? -0.825 1.320 17.568 1.00 96.25 129 LEU A N 1
ATOM 1004 C CA . LEU A 1 129 ? -1.541 2.484 17.038 1.00 96.25 129 LEU A CA 1
ATOM 1005 C C . LEU A 1 129 ? -0.574 3.639 16.742 1.00 96.25 129 LEU A C 1
ATOM 1007 O O . LEU A 1 129 ? -0.690 4.309 15.715 1.00 96.25 129 LEU A O 1
ATOM 1011 N N . GLU A 1 130 ? 0.399 3.857 17.626 1.00 96.56 130 GLU A N 1
ATOM 1012 C CA . GLU A 1 130 ? 1.437 4.873 17.500 1.00 96.56 130 GLU A CA 1
ATOM 1013 C C . GLU A 1 130 ? 2.356 4.613 16.301 1.00 96.56 130 GLU A C 1
ATOM 1015 O O . GLU A 1 130 ? 2.654 5.554 15.558 1.00 96.56 130 GLU A O 1
ATOM 1020 N N . ALA A 1 131 ? 2.776 3.362 16.078 1.00 94.88 131 ALA A N 1
ATOM 1021 C CA . ALA A 1 131 ? 3.636 3.006 14.951 1.00 94.88 131 ALA A CA 1
ATOM 1022 C C . ALA A 1 131 ? 2.922 3.206 13.610 1.00 94.88 131 ALA A C 1
ATOM 1024 O O . ALA A 1 131 ? 3.461 3.871 12.721 1.00 94.88 131 ALA A O 1
ATOM 1025 N N . VAL A 1 132 ? 1.678 2.729 13.485 1.00 97.62 132 VAL A N 1
ATOM 1026 C CA . VAL A 1 132 ? 0.879 2.934 12.268 1.00 97.62 132 VAL A CA 1
ATOM 1027 C C . VAL A 1 132 ? 0.611 4.426 12.050 1.00 97.62 132 VAL A C 1
ATOM 1029 O O . VAL A 1 132 ? 0.800 4.938 10.947 1.00 97.62 132 VAL A O 1
ATOM 1032 N N . LYS A 1 133 ? 0.275 5.187 13.102 1.00 97.62 133 LYS A N 1
ATOM 1033 C CA . LYS A 1 133 ? 0.092 6.647 13.004 1.00 97.62 133 LYS A CA 1
ATOM 1034 C C . LYS A 1 133 ? 1.361 7.362 12.531 1.00 97.62 133 LYS A C 1
ATOM 1036 O O . LYS A 1 133 ? 1.273 8.294 11.727 1.00 97.62 133 LYS A O 1
ATOM 1041 N N . LYS A 1 134 ? 2.536 6.938 13.005 1.00 97.19 134 LYS A N 1
ATOM 1042 C CA . LYS A 1 134 ? 3.829 7.466 12.553 1.00 97.19 134 LYS A CA 1
ATOM 1043 C C . LYS A 1 134 ? 4.047 7.178 11.067 1.00 97.19 134 LYS A C 1
ATOM 1045 O O . LYS A 1 134 ? 4.376 8.106 10.329 1.00 97.19 134 LYS A O 1
ATOM 1050 N N . LEU A 1 135 ? 3.797 5.945 10.619 1.00 97.38 135 LEU A N 1
ATOM 1051 C CA . LEU A 1 135 ? 3.882 5.563 9.206 1.00 97.38 135 LEU A CA 1
ATOM 1052 C C . LEU A 1 135 ? 2.959 6.420 8.328 1.00 97.38 135 LEU A C 1
ATOM 1054 O O . LEU A 1 135 ? 3.406 6.950 7.310 1.00 97.38 135 LEU A O 1
ATOM 1058 N N . LEU A 1 136 ? 1.697 6.613 8.732 1.00 98.25 136 LEU A N 1
ATOM 1059 C CA . LEU A 1 136 ? 0.762 7.491 8.019 1.00 98.25 136 LEU A CA 1
ATOM 1060 C C . LEU A 1 136 ? 1.339 8.908 7.869 1.00 98.25 136 LEU A C 1
ATOM 1062 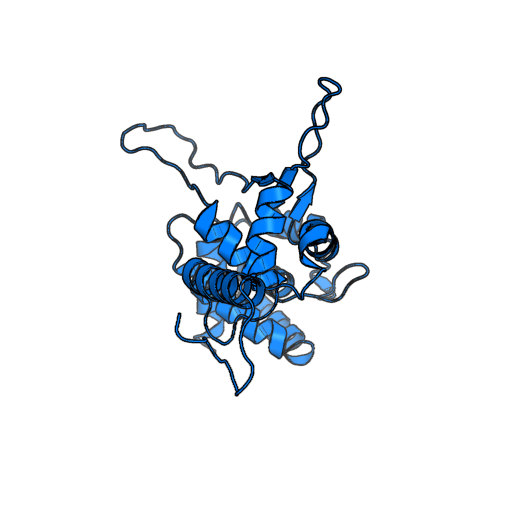O O . LEU A 1 136 ? 1.291 9.484 6.781 1.00 98.25 136 LEU A O 1
ATOM 1066 N N . GLY A 1 137 ? 1.952 9.442 8.930 1.00 97.69 137 GLY A N 1
ATOM 1067 C CA . GLY A 1 137 ? 2.660 10.722 8.901 1.00 97.69 137 GLY A CA 1
ATOM 1068 C C . GLY A 1 137 ? 3.811 10.755 7.889 1.00 97.69 137 GLY A C 1
ATOM 1069 O O . GLY A 1 137 ? 3.892 11.688 7.087 1.00 97.69 137 GLY A O 1
ATOM 1070 N N . GLU A 1 138 ? 4.659 9.722 7.857 1.00 96.06 138 GLU A N 1
ATOM 1071 C CA . GLU A 1 138 ? 5.758 9.594 6.884 1.00 96.06 138 GLU A CA 1
ATOM 1072 C C . GLU A 1 138 ? 5.252 9.518 5.429 1.00 96.06 138 GLU A C 1
ATOM 1074 O O . GLU A 1 138 ? 5.850 10.103 4.516 1.00 96.06 138 GLU A O 1
ATOM 1079 N N . LYS A 1 139 ? 4.105 8.862 5.210 1.00 97.31 139 LYS A N 1
ATOM 1080 C CA . LYS A 1 139 ? 3.417 8.780 3.909 1.00 97.31 139 LYS A CA 1
ATOM 1081 C C . LYS A 1 139 ? 2.650 10.058 3.541 1.00 97.31 139 LYS A C 1
ATOM 1083 O O . LYS A 1 139 ? 2.163 10.172 2.411 1.00 97.31 139 LYS A O 1
ATOM 1088 N N . GLY A 1 140 ? 2.563 11.028 4.456 1.00 97.50 140 GLY A N 1
ATOM 1089 C CA . GLY A 1 140 ? 1.820 12.276 4.278 1.00 97.50 140 GLY A CA 1
ATOM 1090 C C . GLY A 1 140 ? 0.302 12.081 4.257 1.00 97.50 140 GLY A C 1
ATOM 1091 O O . GLY A 1 140 ? -0.390 12.829 3.564 1.00 97.50 140 GLY A O 1
ATOM 1092 N N . LEU A 1 141 ? -0.199 11.069 4.964 1.00 98.19 141 LEU A N 1
ATOM 1093 C CA . LEU A 1 141 ? -1.614 10.726 5.065 1.00 98.19 141 LEU A CA 1
ATOM 1094 C C . LEU A 1 141 ? -2.248 11.423 6.267 1.00 98.19 141 LEU A C 1
ATOM 1096 O O . LEU A 1 141 ? -1.704 11.428 7.371 1.00 98.19 141 LEU A O 1
ATOM 1100 N N . ASN A 1 142 ? -3.419 12.012 6.047 1.00 96.69 142 ASN A N 1
ATOM 1101 C CA . ASN A 1 142 ? -4.235 12.604 7.091 1.00 96.69 142 ASN A CA 1
ATOM 1102 C C . ASN A 1 142 ? -5.380 11.638 7.429 1.00 96.69 142 ASN A C 1
ATOM 1104 O O . ASN A 1 142 ? -6.342 11.583 6.658 1.00 96.69 142 ASN A O 1
ATOM 1108 N N . PRO A 1 143 ? -5.316 10.906 8.559 1.00 94.88 143 PRO A N 1
ATOM 1109 C CA . PRO A 1 143 ? -6.373 9.969 8.920 1.00 94.88 143 PRO A CA 1
ATOM 1110 C C . PRO A 1 143 ? -7.711 10.679 9.145 1.00 94.88 143 PRO A C 1
ATOM 1112 O O . PRO A 1 143 ? -8.720 10.205 8.656 1.00 94.88 143 PRO A O 1
ATOM 1115 N N . ILE A 1 144 ? -7.727 11.876 9.742 1.00 94.31 144 ILE A N 1
ATOM 1116 C CA . ILE A 1 144 ? -8.968 12.621 10.030 1.00 94.31 144 ILE A CA 1
ATOM 1117 C C . ILE A 1 144 ? -9.722 12.986 8.743 1.00 94.31 144 ILE A C 1
ATOM 1119 O O . ILE A 1 144 ? -10.944 12.897 8.690 1.00 94.31 144 ILE A O 1
ATOM 1123 N N . LYS A 1 145 ? -9.000 13.423 7.703 1.00 95.31 145 LYS A N 1
ATOM 1124 C CA . LYS A 1 145 ? -9.608 13.821 6.420 1.00 95.31 145 LYS A CA 1
ATOM 1125 C C . LYS A 1 145 ? -9.745 12.673 5.419 1.00 95.31 145 LYS A C 1
ATOM 1127 O O . LYS A 1 145 ? -10.468 12.830 4.437 1.00 95.31 145 LYS A O 1
ATOM 1132 N N . LEU A 1 146 ? -9.072 11.546 5.664 1.00 96.56 146 LEU A N 1
ATOM 1133 C CA . LEU A 1 146 ? -8.946 10.422 4.733 1.00 96.56 146 LEU A CA 1
ATOM 1134 C C . LEU A 1 146 ? -8.353 10.867 3.383 1.00 96.56 146 LEU A C 1
ATOM 1136 O O . LEU A 1 146 ? -8.908 10.598 2.318 1.00 96.56 146 LEU A O 1
ATOM 1140 N N . GLU A 1 147 ? -7.237 11.602 3.435 1.00 96.19 147 GLU A N 1
ATOM 1141 C CA . GLU A 1 147 ? -6.593 12.229 2.271 1.00 96.19 147 GLU A CA 1
ATOM 1142 C C . GLU A 1 147 ? -5.062 12.159 2.347 1.00 96.19 147 GLU A C 1
ATOM 1144 O O . GLU A 1 147 ? -4.480 12.103 3.432 1.00 96.19 147 GLU A O 1
ATOM 1149 N N . ALA A 1 148 ? -4.399 12.228 1.188 1.00 96.50 148 ALA A N 1
ATOM 1150 C CA . ALA A 1 148 ? -2.948 12.355 1.081 1.00 96.50 148 ALA A CA 1
ATOM 1151 C C . ALA A 1 148 ? -2.529 13.794 0.738 1.00 96.50 148 ALA A C 1
ATOM 1153 O O . ALA A 1 148 ? -3.168 14.491 -0.050 1.00 96.50 148 ALA A O 1
ATOM 1154 N N . LYS A 1 149 ? -1.403 14.247 1.297 1.00 94.81 149 LYS A N 1
ATOM 1155 C CA . LYS A 1 149 ? -0.854 15.579 1.022 1.00 94.81 149 LYS A CA 1
ATOM 1156 C C . LYS A 1 149 ? -0.322 15.670 -0.413 1.00 94.81 149 LYS A C 1
ATOM 1158 O O . LYS A 1 149 ? 0.715 15.094 -0.731 1.00 94.81 149 LYS A O 1
ATOM 1163 N N . GLY A 1 150 ? -0.995 16.461 -1.249 1.00 93.06 150 GLY A N 1
ATOM 1164 C CA . GLY A 1 150 ? -0.519 16.829 -2.590 1.00 93.06 150 GLY A CA 1
ATOM 1165 C C . GLY A 1 150 ? -0.568 15.705 -3.630 1.00 93.06 150 GLY A C 1
ATOM 1166 O O . GLY A 1 150 ? 0.066 15.826 -4.674 1.00 93.06 150 GLY A O 1
ATOM 1167 N N . ARG A 1 151 ? -1.294 14.615 -3.354 1.00 94.81 151 ARG A N 1
ATOM 1168 C CA . ARG A 1 151 ? -1.487 13.481 -4.269 1.00 94.81 151 ARG A CA 1
ATOM 1169 C C . ARG A 1 151 ? -2.808 12.771 -3.973 1.00 94.81 151 ARG A C 1
ATOM 1171 O O . ARG A 1 151 ? -3.383 12.961 -2.907 1.00 94.81 151 ARG A O 1
ATOM 1178 N N . GLN A 1 152 ? -3.269 11.940 -4.901 1.00 95.00 152 GLN A N 1
ATOM 1179 C CA . GLN A 1 152 ? -4.397 11.041 -4.649 1.00 95.00 152 GLN A CA 1
ATOM 1180 C C . GLN A 1 152 ? -3.962 9.852 -3.778 1.00 95.00 152 GLN A C 1
ATOM 1182 O O . GLN A 1 152 ? -2.779 9.491 -3.755 1.00 95.00 152 GLN A O 1
ATOM 1187 N N . LEU A 1 153 ? -4.924 9.261 -3.063 1.00 97.44 153 LEU A N 1
ATOM 1188 C CA . LEU A 1 153 ? -4.723 8.004 -2.345 1.00 97.44 153 LEU A CA 1
ATOM 1189 C C . LEU A 1 153 ? -4.566 6.852 -3.340 1.00 97.44 153 LEU A C 1
ATOM 1191 O O . LEU A 1 153 ? -5.378 6.705 -4.255 1.00 97.44 153 LEU A O 1
ATOM 1195 N N . ASN A 1 154 ? -3.550 6.020 -3.130 1.00 97.69 154 ASN A N 1
ATOM 1196 C CA . ASN A 1 154 ? -3.459 4.707 -3.761 1.00 97.69 154 ASN A CA 1
ATOM 1197 C C . ASN A 1 154 ? -4.038 3.625 -2.830 1.00 97.69 154 ASN A C 1
ATOM 1199 O O . ASN A 1 154 ? -4.418 3.896 -1.689 1.00 97.69 154 ASN A O 1
ATOM 1203 N N . SER A 1 155 ? -4.142 2.392 -3.322 1.00 98.19 155 SER A N 1
ATOM 1204 C CA . SER A 1 155 ? -4.695 1.267 -2.559 1.00 98.19 155 SER A CA 1
ATOM 1205 C C . SER A 1 155 ? -3.868 0.907 -1.322 1.00 98.19 155 SER A C 1
ATOM 1207 O O . SER A 1 155 ? -4.454 0.540 -0.310 1.00 98.19 155 SER A O 1
ATOM 1209 N N . ILE A 1 156 ? -2.545 1.088 -1.344 1.00 98.62 156 ILE A N 1
ATOM 1210 C CA . ILE A 1 156 ? -1.690 0.850 -0.171 1.00 98.62 156 ILE A CA 1
ATOM 1211 C C . ILE A 1 156 ? -1.915 1.914 0.909 1.00 98.62 156 ILE A C 1
ATOM 1213 O O . ILE A 1 156 ? -1.982 1.589 2.088 1.00 98.62 156 ILE A O 1
ATOM 1217 N N . ASP A 1 157 ? -2.118 3.181 0.537 1.00 98.69 157 ASP A N 1
ATOM 1218 C CA . ASP A 1 157 ? -2.500 4.202 1.523 1.00 98.69 157 ASP A CA 1
ATOM 1219 C C . ASP A 1 157 ? -3.844 3.887 2.177 1.00 98.69 157 ASP A C 1
ATOM 1221 O O . ASP A 1 157 ? -4.025 4.101 3.373 1.00 98.69 157 ASP A O 1
ATOM 1225 N N . ILE A 1 158 ? -4.797 3.409 1.376 1.00 98.75 158 ILE A N 1
ATOM 1226 C CA . ILE A 1 158 ? -6.120 3.019 1.857 1.00 98.75 158 ILE A CA 1
ATOM 1227 C C . ILE A 1 158 ? -6.011 1.818 2.789 1.00 98.75 158 ILE A C 1
ATOM 1229 O O . ILE A 1 158 ? -6.662 1.832 3.829 1.00 98.75 158 ILE A O 1
ATOM 1233 N N . LEU A 1 159 ? -5.176 0.828 2.463 1.00 98.81 159 LEU A N 1
ATOM 1234 C CA . LEU A 1 159 ? -4.878 -0.287 3.357 1.00 98.81 159 LEU A CA 1
ATOM 1235 C C . LEU A 1 159 ? -4.359 0.227 4.705 1.00 98.81 159 LEU A C 1
ATOM 1237 O O . LEU A 1 159 ? -4.989 -0.027 5.727 1.00 98.81 159 LEU A O 1
ATOM 1241 N N . HIS A 1 160 ? -3.309 1.050 4.705 1.00 98.75 160 HIS A N 1
ATOM 1242 C CA . HIS A 1 160 ? -2.708 1.569 5.942 1.00 98.75 160 HIS A CA 1
ATOM 1243 C C . HIS A 1 160 ? -3.671 2.453 6.751 1.00 98.75 160 HIS A C 1
ATOM 1245 O O . HIS A 1 160 ? -3.640 2.457 7.982 1.00 98.75 160 HIS A O 1
ATOM 1251 N N . LEU A 1 161 ? -4.567 3.194 6.088 1.00 98.75 161 LEU A N 1
ATOM 1252 C CA . LEU A 1 161 ? -5.654 3.911 6.763 1.00 98.75 161 LEU A CA 1
ATOM 1253 C C . LEU A 1 161 ? -6.648 2.937 7.409 1.00 98.75 161 LEU A C 1
ATOM 1255 O O . LEU A 1 161 ? -7.022 3.128 8.564 1.00 98.75 161 LEU A O 1
ATOM 1259 N N . LEU A 1 162 ? -7.074 1.896 6.692 1.00 98.62 162 LEU A N 1
ATOM 1260 C CA . LEU A 1 162 ? -7.989 0.884 7.221 1.00 98.62 162 LEU A CA 1
ATOM 1261 C C . LEU A 1 162 ? -7.384 0.145 8.420 1.00 98.62 162 LEU A C 1
ATOM 1263 O O . LEU A 1 162 ? -8.081 -0.055 9.410 1.00 98.62 162 LEU A O 1
ATOM 1267 N N . GLU A 1 163 ? -6.097 -0.185 8.380 1.00 98.62 163 GLU A N 1
ATOM 1268 C CA . GLU A 1 163 ? -5.366 -0.789 9.500 1.00 98.62 163 GLU A CA 1
ATOM 1269 C C . GLU A 1 163 ? -5.326 0.131 10.720 1.00 98.62 163 GLU A C 1
ATOM 1271 O O . GLU A 1 163 ? -5.644 -0.288 11.835 1.00 98.62 163 GLU A O 1
ATOM 1276 N N . TYR A 1 164 ? -5.025 1.416 10.510 1.00 98.56 164 TYR A N 1
ATOM 1277 C CA . TYR A 1 164 ? -5.060 2.420 11.572 1.00 98.56 164 TYR A CA 1
ATOM 1278 C C . TYR A 1 164 ? -6.429 2.486 12.259 1.00 98.56 164 TYR A C 1
ATOM 1280 O O . TYR A 1 164 ? -6.516 2.556 13.486 1.00 98.56 164 TYR A O 1
ATOM 1288 N N . TYR A 1 165 ? -7.513 2.440 11.485 1.00 98.44 165 TYR A N 1
ATOM 1289 C CA . TYR A 1 165 ? -8.862 2.438 12.041 1.00 98.44 165 TYR A CA 1
ATOM 1290 C C . TYR A 1 165 ? -9.266 1.093 12.652 1.00 98.44 165 TYR A C 1
ATOM 1292 O O . TYR A 1 165 ? -10.003 1.075 13.637 1.00 98.44 165 TYR A O 1
ATOM 1300 N N . ALA A 1 166 ? -8.749 -0.026 12.146 1.00 97.88 166 ALA A N 1
ATOM 1301 C CA . ALA A 1 166 ? -8.965 -1.340 12.742 1.00 97.88 166 ALA A CA 1
ATOM 1302 C C . ALA A 1 166 ? -8.375 -1.417 14.163 1.00 97.88 166 ALA A C 1
ATOM 1304 O O . ALA A 1 166 ? -8.975 -2.025 15.054 1.00 97.88 166 ALA A O 1
ATOM 1305 N N . LEU A 1 167 ? -7.247 -0.737 14.406 1.00 97.62 167 LEU A N 1
ATOM 1306 C CA . LEU A 1 167 ? -6.653 -0.587 15.739 1.00 97.62 167 LEU A CA 1
ATOM 1307 C C . LEU A 1 167 ? -7.477 0.296 16.689 1.00 97.62 167 LEU A C 1
ATOM 1309 O O . LEU A 1 167 ? -7.440 0.069 17.895 1.00 97.62 167 LEU A O 1
ATOM 1313 N N . GLN A 1 168 ? -8.234 1.269 16.175 1.00 97.25 168 GLN A N 1
ATOM 1314 C CA . GLN A 1 168 ? -9.116 2.116 16.995 1.00 97.25 168 GLN A CA 1
ATOM 1315 C C . GLN A 1 168 ? -10.426 1.429 17.391 1.00 97.25 168 GLN A C 1
ATOM 1317 O O . GLN A 1 168 ? -11.087 1.849 18.339 1.00 97.25 168 GLN A O 1
ATOM 1322 N N . GLY A 1 169 ? -10.794 0.363 16.684 1.00 96.50 169 GLY A N 1
ATOM 1323 C CA . GLY A 1 169 ? -11.961 -0.448 16.986 1.00 96.50 169 GLY A CA 1
ATOM 1324 C C . GLY A 1 169 ? -12.989 -0.459 15.863 1.00 96.50 169 GLY A C 1
ATOM 1325 O O . GLY A 1 169 ? -12.949 0.307 14.900 1.00 96.50 169 GLY A O 1
ATOM 1326 N N . ARG A 1 170 ? -13.942 -1.379 15.991 1.00 95.38 170 ARG A N 1
ATOM 1327 C CA . ARG A 1 170 ? -14.869 -1.730 14.911 1.00 95.38 170 ARG A CA 1
ATOM 1328 C C . ARG A 1 170 ? -15.780 -0.587 14.460 1.00 95.38 170 ARG A C 1
ATOM 1330 O O . ARG A 1 170 ? -16.092 -0.491 13.272 1.00 95.38 170 ARG A O 1
ATOM 1337 N N . GLY A 1 171 ? -16.223 0.257 15.394 1.00 96.88 171 GLY A N 1
ATOM 1338 C CA . GLY A 1 171 ? -17.081 1.408 15.096 1.00 96.88 171 GLY A CA 1
ATOM 1339 C C . GLY A 1 171 ? -16.377 2.407 14.178 1.00 96.88 171 GLY A C 1
ATOM 1340 O O . GLY A 1 171 ? -16.869 2.693 13.086 1.00 96.88 171 GLY A O 1
ATOM 1341 N N . GLU A 1 172 ? -15.180 2.835 14.579 1.00 97.31 172 GLU A N 1
ATOM 1342 C CA . GLU A 1 172 ? -14.338 3.759 13.812 1.00 97.31 172 GLU A CA 1
ATOM 1343 C C . GLU A 1 172 ? -13.944 3.175 12.451 1.00 97.31 172 GLU A C 1
ATOM 1345 O O . GLU A 1 172 ? -14.086 3.835 11.420 1.00 97.31 172 GLU A O 1
ATOM 1350 N N . PHE A 1 173 ? -13.562 1.894 12.416 1.00 98.25 173 PHE A N 1
ATOM 1351 C CA . PHE A 1 173 ? -13.312 1.178 11.164 1.00 98.25 173 PHE A CA 1
ATOM 1352 C C . PHE A 1 173 ? -14.517 1.190 10.224 1.00 98.25 173 PHE A C 1
ATOM 1354 O O . PHE A 1 173 ? -14.378 1.460 9.033 1.00 98.25 173 PHE A O 1
ATOM 1361 N N . SER A 1 174 ? -15.716 0.923 10.741 1.00 97.44 174 SER A N 1
ATOM 1362 C CA . SER A 1 174 ? -16.928 0.843 9.922 1.00 97.44 174 SER A CA 1
ATOM 1363 C C . SER A 1 174 ? -17.279 2.177 9.264 1.00 97.44 174 SER A C 1
ATOM 1365 O O . SER A 1 174 ? -17.755 2.177 8.120 1.00 97.44 174 SER A O 1
ATOM 1367 N N . ILE A 1 175 ? -17.043 3.288 9.972 1.00 97.31 175 ILE A N 1
ATOM 1368 C CA . ILE A 1 175 ? -17.222 4.656 9.473 1.00 97.31 175 ILE A CA 1
ATOM 1369 C C . ILE A 1 175 ? -16.171 4.951 8.402 1.00 97.31 175 ILE A C 1
ATOM 1371 O O . ILE A 1 175 ? -16.537 5.234 7.260 1.00 97.31 175 ILE A O 1
ATOM 1375 N N . ALA A 1 176 ? -14.885 4.787 8.728 1.00 98.12 176 ALA A N 1
ATOM 1376 C CA . ALA A 1 176 ? -13.787 5.064 7.805 1.00 98.12 176 ALA A CA 1
ATOM 1377 C C . ALA A 1 176 ? -13.876 4.222 6.524 1.00 98.12 176 ALA A C 1
ATOM 1379 O O . ALA A 1 176 ? -13.726 4.750 5.424 1.00 98.12 176 ALA A O 1
ATOM 1380 N N . TYR A 1 177 ? -14.198 2.931 6.645 1.00 98.19 177 TYR A N 1
ATOM 1381 C CA . TYR A 1 177 ? -14.418 2.049 5.502 1.00 98.19 177 TYR A CA 1
ATOM 1382 C C . TYR A 1 177 ? -15.521 2.574 4.588 1.00 98.19 177 TYR A C 1
ATOM 1384 O O . TYR A 1 177 ? -15.339 2.614 3.375 1.00 98.19 177 TYR A O 1
ATOM 1392 N N . ARG A 1 178 ? -16.676 2.964 5.146 1.00 97.69 178 ARG A N 1
ATOM 1393 C CA . ARG A 1 178 ? -17.810 3.455 4.349 1.00 97.69 178 ARG A CA 1
ATOM 1394 C C . ARG A 1 178 ? -17.428 4.730 3.602 1.00 97.69 178 ARG A C 1
ATOM 1396 O O . ARG A 1 178 ? -17.728 4.849 2.416 1.00 97.69 178 ARG A O 1
ATOM 1403 N N . ASP A 1 179 ? -16.745 5.646 4.276 1.00 98.00 179 ASP A N 1
ATOM 1404 C CA . ASP A 1 179 ? -16.359 6.932 3.703 1.00 98.00 179 ASP A CA 1
ATOM 1405 C C . ASP A 1 179 ? -15.287 6.759 2.613 1.00 98.00 179 ASP A C 1
ATOM 1407 O O . ASP A 1 179 ? -15.387 7.354 1.536 1.00 98.00 179 ASP A O 1
ATOM 1411 N N . LEU A 1 180 ? -14.301 5.883 2.842 1.00 98.12 180 LEU A N 1
ATOM 1412 C CA . LEU A 1 180 ? -13.304 5.501 1.839 1.00 98.12 180 LEU A CA 1
ATOM 1413 C C . LEU A 1 180 ? -13.947 4.780 0.652 1.00 98.12 180 LEU A C 1
ATOM 1415 O O . LEU A 1 180 ? -13.622 5.098 -0.488 1.00 98.12 180 LEU A O 1
ATOM 1419 N N . TYR A 1 181 ? -14.873 3.848 0.887 1.00 97.69 181 TYR A N 1
ATOM 1420 C CA . TYR A 1 181 ? -15.548 3.105 -0.182 1.00 97.69 181 TYR A CA 1
ATOM 1421 C C . TYR A 1 181 ? -16.436 4.020 -1.028 1.00 97.69 181 TYR A C 1
ATOM 1423 O O . TYR A 1 181 ? -16.477 3.875 -2.246 1.00 97.69 181 TYR A O 1
ATOM 1431 N N . GLY A 1 182 ? -17.099 4.999 -0.405 1.00 97.50 182 GLY A N 1
ATOM 1432 C CA . GLY A 1 182 ? -17.898 5.999 -1.112 1.00 97.50 182 GLY A CA 1
ATOM 1433 C C . GLY A 1 182 ? -17.070 6.879 -2.053 1.00 97.50 182 GLY A C 1
ATOM 1434 O O . GLY A 1 182 ? -17.545 7.234 -3.128 1.00 97.50 182 GLY A O 1
ATOM 1435 N N . LYS A 1 183 ? -15.823 7.203 -1.680 1.00 96.62 183 LYS A N 1
ATOM 1436 C CA . LYS A 1 183 ? -14.925 8.054 -2.484 1.00 96.62 183 LYS A CA 1
ATOM 1437 C C . LYS A 1 183 ? -14.053 7.268 -3.472 1.00 96.62 183 LYS A C 1
ATOM 1439 O O . LYS A 1 183 ? -13.832 7.724 -4.590 1.00 96.62 183 LYS A O 1
ATOM 1444 N N . TYR A 1 184 ? -13.552 6.101 -3.070 1.00 97.12 184 TYR A N 1
ATOM 1445 C CA . TYR A 1 184 ? -12.523 5.332 -3.780 1.00 97.12 184 TYR A CA 1
ATOM 1446 C C . TYR A 1 184 ? -12.862 3.828 -3.860 1.00 97.12 184 TYR A C 1
ATOM 1448 O O . TYR A 1 184 ? -12.064 2.983 -3.446 1.00 97.12 184 TYR A O 1
ATOM 1456 N N . PRO A 1 185 ? -14.021 3.434 -4.421 1.00 96.88 185 PRO A N 1
ATOM 1457 C CA . PRO A 1 185 ? -14.521 2.055 -4.335 1.00 96.88 185 PRO A CA 1
ATOM 1458 C C . PRO A 1 185 ? -13.612 1.015 -5.007 1.00 96.88 185 PRO A C 1
ATOM 1460 O O . PRO A 1 185 ? -13.569 -0.145 -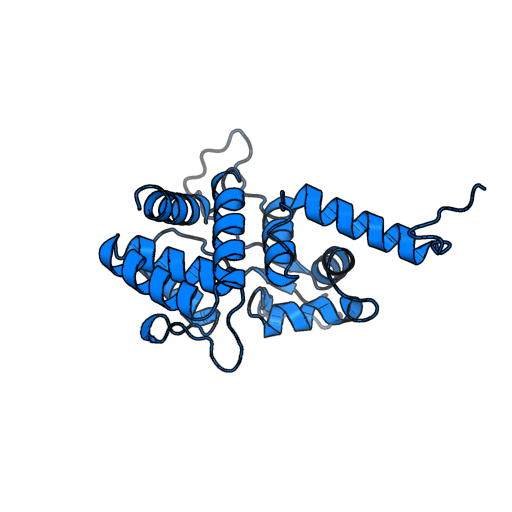4.601 1.00 96.88 185 PRO A O 1
ATOM 1463 N N . GLN A 1 186 ? -12.899 1.390 -6.072 1.00 96.69 186 GLN A N 1
ATOM 1464 C CA . GLN A 1 186 ? -11.953 0.488 -6.739 1.00 96.69 186 GLN A CA 1
ATOM 1465 C C . GLN A 1 186 ? -10.688 0.295 -5.901 1.00 96.69 186 GLN A C 1
ATOM 1467 O O . GLN A 1 186 ? -10.310 -0.843 -5.636 1.00 96.69 186 GLN A O 1
ATOM 1472 N N . SER A 1 187 ? -10.095 1.388 -5.419 1.00 97.75 187 SER A N 1
ATOM 1473 C CA . SER A 1 187 ? -8.888 1.342 -4.595 1.00 97.75 187 SER A CA 1
ATOM 1474 C C . SER A 1 187 ? -9.127 0.650 -3.252 1.00 97.75 187 SER A C 1
ATOM 1476 O O . SER A 1 187 ? -8.245 -0.053 -2.779 1.00 97.75 187 SER A O 1
ATOM 1478 N N . VAL A 1 188 ? -10.327 0.773 -2.667 1.00 98.25 188 VAL A N 1
ATOM 1479 C CA . VAL A 1 188 ? -10.707 0.011 -1.466 1.00 98.25 188 VAL A CA 1
ATOM 1480 C C . VAL A 1 188 ? -10.805 -1.482 -1.761 1.00 98.25 188 VAL A C 1
ATOM 1482 O O . VAL A 1 188 ? -10.255 -2.277 -1.010 1.00 98.25 188 VAL A O 1
ATOM 1485 N N . ARG A 1 189 ? -11.453 -1.895 -2.859 1.00 97.69 189 ARG A N 1
ATOM 1486 C CA . ARG A 1 189 ? -11.510 -3.322 -3.229 1.00 97.69 189 ARG A CA 1
ATOM 1487 C C . ARG A 1 189 ? -10.124 -3.916 -3.446 1.00 97.69 189 ARG A C 1
ATOM 1489 O O . ARG A 1 189 ? -9.871 -5.028 -2.998 1.00 97.69 189 ARG A O 1
ATOM 1496 N N . GLU A 1 190 ? -9.239 -3.167 -4.093 1.00 98.25 190 GLU A N 1
ATOM 1497 C CA . GLU A 1 190 ? -7.849 -3.576 -4.262 1.00 98.25 190 GLU A CA 1
ATOM 1498 C C . GLU A 1 190 ? -7.106 -3.643 -2.920 1.00 98.25 190 GLU A C 1
ATOM 1500 O O . GLU A 1 190 ? -6.456 -4.645 -2.657 1.00 98.25 190 GLU A O 1
ATOM 1505 N N . ALA A 1 191 ? -7.261 -2.651 -2.037 1.00 98.56 191 ALA A N 1
ATOM 1506 C CA . ALA A 1 191 ? -6.653 -2.649 -0.702 1.00 98.56 191 ALA A CA 1
ATOM 1507 C C . ALA A 1 191 ? -7.074 -3.864 0.142 1.00 98.56 191 ALA A C 1
ATOM 1509 O O . ALA A 1 191 ? -6.243 -4.489 0.795 1.00 98.56 191 ALA A O 1
ATOM 1510 N N . ILE A 1 192 ? -8.357 -4.238 0.095 1.00 98.19 192 ILE A N 1
ATOM 1511 C CA . ILE A 1 192 ? -8.872 -5.437 0.773 1.00 98.19 192 ILE A CA 1
ATOM 1512 C C . ILE A 1 192 ? -8.224 -6.696 0.197 1.00 98.19 192 ILE A C 1
ATOM 1514 O O . ILE A 1 192 ? -7.910 -7.622 0.937 1.00 98.19 192 ILE A O 1
ATOM 1518 N N . GLU A 1 193 ? -8.035 -6.754 -1.118 1.00 97.94 193 GLU A N 1
ATOM 1519 C CA . GLU A 1 193 ? -7.375 -7.897 -1.737 1.00 97.94 193 GLU A CA 1
ATOM 1520 C C . GLU A 1 193 ? -5.894 -7.980 -1.353 1.00 97.94 193 GLU A C 1
ATOM 1522 O O . GLU A 1 193 ? -5.418 -9.057 -1.010 1.00 97.94 193 GLU A O 1
ATOM 1527 N N . VAL A 1 194 ? -5.191 -6.845 -1.320 1.00 98.38 194 VAL A N 1
ATOM 1528 C CA . VAL A 1 194 ? -3.818 -6.759 -0.802 1.00 98.38 194 VAL A CA 1
ATOM 1529 C C . VAL A 1 194 ? -3.763 -7.273 0.642 1.00 98.38 194 VAL A C 1
ATOM 1531 O O . VAL A 1 194 ? -2.924 -8.118 0.941 1.00 98.38 194 VAL A O 1
ATOM 1534 N N . ALA A 1 195 ? -4.697 -6.863 1.510 1.00 98.19 195 ALA A N 1
ATOM 1535 C CA . ALA A 1 195 ? -4.779 -7.359 2.886 1.00 98.19 195 ALA A CA 1
ATOM 1536 C C . ALA A 1 195 ? -4.971 -8.884 2.955 1.00 98.19 195 ALA A C 1
ATOM 1538 O O . ALA A 1 195 ? -4.336 -9.549 3.770 1.00 98.19 195 ALA A O 1
ATOM 1539 N N . LYS A 1 196 ? -5.811 -9.469 2.084 1.00 97.38 196 LYS A N 1
ATOM 1540 C CA . LYS A 1 196 ? -5.987 -10.932 2.029 1.00 97.38 196 LYS A CA 1
ATOM 1541 C C . LYS A 1 196 ? -4.699 -11.668 1.679 1.00 97.38 196 LYS A C 1
ATOM 1543 O O . LYS A 1 196 ? -4.506 -12.767 2.180 1.00 97.38 196 LYS A O 1
ATOM 1548 N N . ILE A 1 197 ? -3.867 -11.087 0.820 1.00 96.38 197 ILE A N 1
ATOM 1549 C CA . ILE A 1 197 ? -2.582 -11.675 0.444 1.00 96.38 197 ILE A CA 1
ATOM 1550 C C . ILE A 1 197 ? -1.591 -11.529 1.608 1.00 96.38 197 ILE A C 1
ATOM 1552 O O . ILE A 1 197 ? -0.967 -12.512 1.996 1.00 96.38 197 ILE A O 1
ATOM 1556 N N . ILE A 1 198 ? -1.485 -10.336 2.208 1.00 95.94 198 ILE A N 1
ATOM 1557 C CA . ILE A 1 198 ? -0.545 -10.060 3.310 1.00 95.94 198 ILE A CA 1
ATOM 1558 C C . ILE A 1 198 ? -0.839 -10.921 4.542 1.00 95.94 198 ILE A C 1
ATOM 1560 O O . ILE A 1 198 ? 0.097 -11.458 5.128 1.00 95.94 198 ILE A O 1
ATOM 1564 N N . LYS A 1 199 ? -2.112 -11.144 4.909 1.00 94.88 199 LYS A N 1
ATOM 1565 C CA . LYS A 1 199 ? -2.442 -12.008 6.063 1.00 94.88 199 LYS A CA 1
ATOM 1566 C C . LYS A 1 199 ? -1.917 -13.449 5.922 1.00 94.88 199 LYS A C 1
ATOM 1568 O O . LYS A 1 199 ? -1.727 -14.140 6.921 1.00 94.88 199 LYS A O 1
ATOM 1573 N N . ASP A 1 200 ? -1.696 -13.899 4.685 1.00 91.81 200 ASP A N 1
ATOM 1574 C CA . ASP A 1 200 ? -1.217 -15.243 4.361 1.00 91.81 200 ASP A CA 1
ATOM 1575 C C . ASP A 1 200 ? 0.315 -15.277 4.153 1.00 91.81 200 ASP A C 1
ATOM 1577 O O . ASP A 1 200 ? 0.884 -16.357 3.997 1.00 91.81 200 ASP A O 1
ATOM 1581 N N . MET A 1 201 ? 1.009 -14.129 4.198 1.00 89.31 201 MET A N 1
ATOM 1582 C CA . MET A 1 201 ? 2.474 -14.064 4.155 1.00 89.31 201 MET A CA 1
ATOM 1583 C C . MET A 1 201 ? 3.071 -14.468 5.508 1.00 89.31 201 MET A C 1
ATOM 1585 O O . MET A 1 201 ? 2.755 -13.903 6.557 1.00 89.31 201 MET A O 1
ATOM 1589 N N . GLU A 1 202 ? 3.953 -15.466 5.506 1.00 82.44 202 GLU A N 1
ATOM 1590 C CA . GLU A 1 202 ? 4.627 -15.905 6.727 1.00 82.44 202 GLU A CA 1
ATOM 1591 C C . GLU A 1 202 ? 5.576 -14.825 7.255 1.00 82.44 202 GLU A C 1
ATOM 1593 O O . GLU A 1 202 ? 6.416 -14.306 6.523 1.00 82.44 202 GLU A O 1
ATOM 1598 N N . MET A 1 203 ? 5.473 -14.539 8.558 1.00 81.62 203 MET A N 1
ATOM 1599 C CA . MET A 1 203 ? 6.348 -13.613 9.292 1.00 81.62 203 MET A CA 1
ATOM 1600 C C . MET A 1 203 ? 6.328 -12.150 8.805 1.00 81.62 203 MET A C 1
ATOM 1602 O O . MET A 1 203 ? 7.172 -11.370 9.244 1.00 81.62 203 MET A O 1
ATOM 1606 N N . ASP A 1 204 ? 5.375 -11.760 7.952 1.00 89.00 204 ASP A N 1
ATOM 1607 C CA . ASP A 1 204 ? 5.197 -10.360 7.559 1.00 89.00 204 ASP A CA 1
ATOM 1608 C C . ASP A 1 204 ? 4.704 -9.525 8.763 1.00 89.00 204 ASP A C 1
ATOM 1610 O O . ASP A 1 204 ? 3.747 -9.926 9.429 1.00 89.00 204 ASP A O 1
ATOM 1614 N N . PRO A 1 205 ? 5.335 -8.381 9.081 1.00 90.81 205 PRO A N 1
ATOM 1615 C CA . PRO A 1 205 ? 4.979 -7.561 10.239 1.00 90.81 205 PRO A CA 1
ATOM 1616 C C . PRO A 1 205 ? 3.605 -6.889 10.128 1.00 90.81 205 PRO A C 1
ATOM 1618 O O . PRO A 1 205 ? 3.037 -6.491 11.142 1.00 90.81 205 PRO A O 1
ATOM 1621 N N . GLU A 1 206 ? 3.058 -6.761 8.920 1.00 94.94 206 GLU A N 1
ATOM 1622 C CA . GLU A 1 206 ? 1.733 -6.197 8.654 1.00 94.94 206 GLU A CA 1
ATOM 1623 C C . GLU A 1 206 ? 0.635 -7.271 8.709 1.00 94.94 206 GLU A C 1
ATOM 1625 O O . GLU A 1 206 ? -0.550 -6.939 8.711 1.00 94.94 206 GLU A O 1
ATOM 1630 N N . LYS A 1 207 ? 1.001 -8.558 8.819 1.00 94.75 207 LYS A N 1
ATOM 1631 C CA . LYS A 1 207 ? 0.065 -9.691 8.836 1.00 94.75 207 LYS A CA 1
ATOM 1632 C C . LYS A 1 207 ? -1.092 -9.502 9.817 1.00 94.75 207 LYS A C 1
ATOM 1634 O O . LYS A 1 207 ? -2.244 -9.629 9.413 1.00 94.75 207 LYS A O 1
ATOM 1639 N N . ASP A 1 208 ? -0.800 -9.184 11.078 1.00 94.69 208 ASP A N 1
ATOM 1640 C CA . ASP A 1 208 ? -1.826 -9.075 12.125 1.00 94.69 208 ASP A CA 1
ATOM 1641 C C . ASP A 1 208 ? -2.780 -7.892 11.876 1.00 94.69 208 ASP A C 1
ATOM 1643 O O . ASP A 1 208 ? -3.971 -7.951 12.193 1.00 94.69 208 ASP A O 1
ATOM 1647 N N . LEU A 1 209 ? -2.264 -6.801 11.296 1.00 97.75 209 LEU A N 1
ATOM 1648 C CA . LEU A 1 209 ? -3.068 -5.643 10.905 1.00 97.75 209 LEU A CA 1
ATOM 1649 C C . LEU A 1 209 ? -3.985 -6.000 9.734 1.00 97.75 209 LEU A C 1
ATOM 1651 O O . LEU A 1 209 ? -5.192 -5.744 9.793 1.00 97.75 209 LEU A O 1
ATOM 1655 N N . ALA A 1 210 ? -3.428 -6.649 8.711 1.00 97.88 210 ALA A N 1
ATOM 1656 C CA . ALA A 1 210 ? -4.162 -7.118 7.549 1.00 97.88 210 ALA A CA 1
ATOM 1657 C C . ALA A 1 210 ? -5.254 -8.129 7.940 1.00 97.88 210 ALA A C 1
ATOM 1659 O O . ALA A 1 210 ? -6.392 -8.015 7.481 1.00 97.88 210 ALA A O 1
ATOM 1660 N N . GLU A 1 211 ? -4.955 -9.077 8.832 1.00 97.38 211 GLU A N 1
ATOM 1661 C CA . GLU A 1 211 ? -5.925 -10.043 9.354 1.00 97.38 211 GLU A CA 1
ATOM 1662 C C . GLU A 1 211 ? -7.095 -9.336 10.048 1.00 97.38 211 GLU A C 1
ATOM 1664 O O . GLU A 1 211 ? -8.252 -9.571 9.687 1.00 97.38 211 GLU A O 1
ATOM 1669 N N . ARG A 1 212 ? -6.808 -8.374 10.932 1.00 97.50 212 ARG A N 1
ATOM 1670 C CA . ARG A 1 212 ? -7.842 -7.589 11.623 1.00 97.50 212 ARG A CA 1
ATOM 1671 C C . ARG A 1 212 ? -8.734 -6.799 10.662 1.00 97.50 212 ARG A C 1
ATOM 1673 O O . ARG A 1 212 ? -9.949 -6.730 10.859 1.00 97.50 212 ARG A O 1
ATOM 1680 N N . VAL A 1 213 ? -8.163 -6.210 9.607 1.00 98.12 213 VAL A N 1
ATOM 1681 C CA . VAL A 1 213 ? -8.942 -5.533 8.551 1.00 98.12 213 VAL A CA 1
ATOM 1682 C C . VAL A 1 213 ? -9.915 -6.515 7.892 1.00 98.12 213 VAL A C 1
ATOM 1684 O O . VAL A 1 213 ? -11.088 -6.185 7.700 1.00 98.12 213 VAL A O 1
ATOM 1687 N N . ILE A 1 214 ? -9.458 -7.727 7.567 1.00 97.94 214 ILE A N 1
ATOM 1688 C CA . ILE A 1 214 ? -10.296 -8.758 6.944 1.00 97.94 214 ILE A CA 1
ATOM 1689 C C . ILE A 1 214 ? -11.398 -9.247 7.889 1.00 97.94 214 ILE A C 1
ATOM 1691 O O . ILE A 1 214 ? -12.536 -9.411 7.443 1.00 97.94 214 ILE A O 1
ATOM 1695 N N . GLU A 1 215 ? -11.100 -9.457 9.170 1.00 97.06 215 GLU A N 1
ATOM 1696 C CA . GLU A 1 215 ? -12.097 -9.827 10.182 1.00 97.06 215 GLU A CA 1
ATOM 1697 C C . GLU A 1 215 ? -13.222 -8.792 10.256 1.00 97.06 215 GLU A C 1
ATOM 1699 O O . GLU A 1 215 ? -14.396 -9.133 10.103 1.00 97.06 215 GLU A O 1
ATOM 1704 N N . TYR A 1 216 ? -12.880 -7.508 10.379 1.00 96.81 216 TYR A N 1
ATOM 1705 C CA . TYR A 1 216 ? -13.879 -6.445 10.509 1.00 96.81 216 TYR A CA 1
ATOM 1706 C C . TYR A 1 216 ? -14.755 -6.269 9.261 1.00 96.81 216 TYR A C 1
ATOM 1708 O O . TYR A 1 216 ? -15.883 -5.784 9.377 1.00 96.81 216 TYR A O 1
ATOM 1716 N N . ILE A 1 217 ? -14.270 -6.674 8.082 1.00 93.12 217 ILE A N 1
ATOM 1717 C CA . ILE A 1 217 ? -15.056 -6.691 6.841 1.00 93.12 217 ILE A CA 1
ATOM 1718 C C . ILE A 1 217 ? -16.007 -7.891 6.786 1.00 93.12 217 ILE A C 1
ATOM 1720 O O . ILE A 1 217 ? -17.113 -7.745 6.274 1.00 93.12 217 ILE A O 1
ATOM 1724 N N . LYS A 1 218 ? -15.583 -9.070 7.261 1.00 83.06 218 LYS A N 1
ATOM 1725 C CA . LYS A 1 218 ? -16.340 -10.326 7.117 1.00 83.06 218 LYS A CA 1
ATOM 1726 C C . LYS A 1 218 ? -17.594 -10.391 7.974 1.00 83.06 218 LYS A C 1
ATOM 1728 O O . LYS A 1 218 ? -18.596 -10.927 7.521 1.00 83.06 218 LYS A O 1
ATOM 1733 N N . GLU A 1 219 ? -17.545 -9.890 9.201 1.00 67.69 219 GLU A N 1
ATOM 1734 C CA . GLU A 1 219 ? -18.708 -9.915 10.102 1.00 67.69 219 GLU A CA 1
ATOM 1735 C C . GLU A 1 219 ? -19.553 -8.635 9.955 1.00 67.69 219 GLU A C 1
ATOM 1737 O O . GLU A 1 219 ? -19.965 -8.010 10.932 1.00 67.69 219 GLU A O 1
ATOM 1742 N N . ARG A 1 220 ? -19.761 -8.224 8.699 1.00 53.84 220 ARG A N 1
ATOM 1743 C CA . ARG A 1 220 ? -20.551 -7.063 8.293 1.00 53.84 220 ARG A CA 1
ATOM 1744 C C . ARG A 1 220 ? -21.698 -7.470 7.376 1.00 53.84 220 ARG A C 1
ATOM 1746 O O . ARG A 1 220 ? -21.514 -8.428 6.595 1.00 53.84 220 ARG A O 1
#

Foldseek 3Di:
DDFDDDPRHGADPLNVVLQVLQVVLCVQLVNDPLAADLLLSLLSNLCSPQQCQDDDPDDPDPDSFRDWRKDFLVNQLSNCSNHPDPPCSNVSVVVCCVQVQWDWDDDDDDDPDPDTTMITGLDQRALDLVSLVVSCVSSQHDLVVRAHDPDGHALVNLLSSLLNQLNVHLVSSVVSLVVCCVVPVSSPSNNLSSLVSLLPDPSRNCNVSSVSSNVSVPVD

Radius of gyration: 18.74 Å; Cα contacts (8 Å, |Δi|>4): 289; chains: 1; bounding box: 54×39×57 Å